Protein AF-A0A9W6ANC0-F1 (afdb_monomer_lite)

Structure (mmCIF, N/CA/C/O backbone):
data_AF-A0A9W6ANC0-F1
#
_entry.id   AF-A0A9W6ANC0-F1
#
loop_
_atom_site.group_PDB
_atom_site.id
_atom_site.type_symbol
_atom_site.label_atom_id
_atom_site.label_alt_id
_atom_site.label_comp_id
_atom_site.label_asym_id
_atom_site.label_entity_id
_atom_site.label_seq_id
_atom_site.pdbx_PDB_ins_code
_atom_site.Cartn_x
_atom_site.Cartn_y
_atom_site.Cartn_z
_atom_site.occupancy
_atom_site.B_iso_or_equiv
_atom_site.auth_seq_id
_atom_site.auth_comp_id
_atom_site.auth_asym_id
_atom_site.auth_atom_id
_atom_site.pdbx_PDB_model_num
ATOM 1 N N . MET A 1 1 ? -27.036 -16.916 12.309 1.00 32.25 1 MET A N 1
ATOM 2 C CA . MET A 1 1 ? -25.841 -16.227 12.838 1.00 32.25 1 MET A CA 1
ATOM 3 C C . MET A 1 1 ? -24.674 -17.161 12.566 1.00 32.25 1 MET A C 1
ATOM 5 O O . MET A 1 1 ? -24.654 -18.237 13.145 1.00 32.25 1 MET A O 1
ATOM 9 N N . VAL A 1 2 ? -23.830 -16.853 11.577 1.00 29.80 2 VAL A N 1
ATOM 10 C CA . VAL A 1 2 ? -22.700 -17.724 11.203 1.00 29.80 2 VAL A CA 1
ATOM 11 C C . VAL A 1 2 ? -21.634 -17.578 12.280 1.00 29.80 2 VAL A C 1
ATOM 13 O O . VAL A 1 2 ? -21.187 -16.463 12.547 1.00 29.80 2 VAL A O 1
ATOM 16 N N . LYS A 1 3 ? -21.266 -18.684 12.923 1.00 27.50 3 LYS A N 1
ATOM 17 C CA . LYS A 1 3 ? -20.155 -18.717 13.867 1.00 27.50 3 LYS A CA 1
ATOM 18 C C . LYS A 1 3 ? -18.876 -18.726 13.033 1.00 27.50 3 LYS A C 1
ATOM 20 O O . LYS A 1 3 ? -18.661 -19.631 12.233 1.00 27.50 3 LYS A O 1
ATOM 25 N N . MET A 1 4 ? -18.089 -17.661 13.131 1.00 33.47 4 MET A N 1
ATOM 26 C CA . MET A 1 4 ? -16.800 -17.579 12.450 1.00 33.47 4 MET A CA 1
ATOM 27 C C . MET A 1 4 ? -15.709 -17.952 13.438 1.00 33.47 4 MET A C 1
ATOM 29 O O . MET A 1 4 ? -15.716 -17.473 14.572 1.00 33.47 4 MET A O 1
ATOM 33 N N . SER A 1 5 ? -14.775 -18.787 13.000 1.00 34.38 5 SER A N 1
ATOM 34 C CA . SER A 1 5 ? -13.515 -18.993 13.705 1.00 34.38 5 SER A CA 1
ATOM 35 C C . SER A 1 5 ? -12.394 -18.484 12.808 1.00 34.38 5 SER A C 1
ATOM 37 O O . SER A 1 5 ? -12.287 -18.859 11.646 1.00 34.38 5 SER A O 1
ATOM 39 N N . SER A 1 6 ? -11.586 -17.558 13.304 1.00 38.00 6 SER A N 1
ATOM 40 C CA . SER A 1 6 ? -10.352 -17.136 12.644 1.00 38.00 6 SER A CA 1
ATOM 41 C C . SER A 1 6 ? -9.183 -17.866 13.299 1.00 38.00 6 SER A C 1
ATOM 43 O O . SER A 1 6 ? -9.157 -18.037 14.518 1.00 38.00 6 SER A O 1
ATOM 45 N N . SER A 1 7 ? -8.208 -18.306 12.504 1.00 33.94 7 SER A N 1
ATOM 46 C CA . SER A 1 7 ? -6.885 -18.650 13.024 1.00 33.94 7 SER A CA 1
ATOM 47 C C . SER A 1 7 ? -5.861 -17.721 12.413 1.00 33.94 7 SER A C 1
ATOM 49 O O . SER A 1 7 ? -5.775 -17.590 11.192 1.00 33.94 7 SER A O 1
ATOM 51 N N . ILE A 1 8 ? -5.063 -17.114 13.271 1.00 42.78 8 ILE A N 1
ATOM 52 C CA . ILE A 1 8 ? -3.932 -16.299 12.870 1.00 42.78 8 ILE A CA 1
ATOM 53 C C . ILE A 1 8 ? -2.716 -17.195 12.968 1.00 42.78 8 ILE A C 1
ATOM 55 O O . ILE A 1 8 ? -2.422 -17.714 14.045 1.00 42.78 8 ILE A O 1
ATOM 59 N N . THR A 1 9 ? -2.037 -17.425 11.850 1.00 36.94 9 THR A N 1
ATOM 60 C CA . THR A 1 9 ? -0.769 -18.146 11.895 1.00 36.94 9 THR A CA 1
ATOM 61 C C . THR A 1 9 ? 0.312 -17.147 12.262 1.00 36.94 9 THR A C 1
ATOM 63 O O . THR A 1 9 ? 0.581 -16.201 11.515 1.00 36.94 9 THR A O 1
ATOM 66 N N . THR A 1 10 ? 0.898 -17.353 13.438 1.00 35.66 10 THR A N 1
ATOM 67 C CA . THR A 1 10 ? 2.012 -16.552 13.930 1.00 35.66 10 THR A CA 1
ATOM 68 C C . THR A 1 10 ? 3.331 -17.318 13.851 1.00 35.66 10 THR A C 1
ATOM 70 O O . THR A 1 10 ? 3.327 -18.552 13.867 1.00 35.66 10 THR A O 1
ATOM 73 N N . THR A 1 11 ? 4.474 -16.627 13.823 1.00 36.41 11 THR A N 1
ATOM 74 C CA . THR A 1 11 ? 5.768 -17.263 14.145 1.00 36.41 11 THR A CA 1
ATOM 75 C C . THR A 1 11 ? 5.789 -17.790 15.581 1.00 36.41 11 THR A C 1
ATOM 77 O O . THR A 1 11 ? 4.909 -17.486 16.392 1.00 36.41 11 THR A O 1
ATOM 80 N N . LEU A 1 12 ? 6.838 -18.555 15.916 1.00 31.94 12 LEU A N 1
ATOM 81 C CA . LEU A 1 12 ? 7.199 -18.892 17.302 1.00 31.94 12 LEU A CA 1
ATOM 82 C C . LEU A 1 12 ? 7.315 -17.639 18.194 1.00 31.94 12 LEU A C 1
ATOM 84 O O . LEU A 1 12 ? 7.048 -17.727 19.390 1.00 31.94 12 LEU A O 1
ATOM 88 N N . ASP A 1 13 ? 7.612 -16.484 17.590 1.00 35.81 13 ASP A N 1
ATOM 89 C CA . ASP A 1 13 ? 7.719 -15.175 18.244 1.00 35.81 13 ASP A CA 1
ATOM 90 C C . ASP A 1 13 ? 6.396 -14.373 18.255 1.00 35.81 13 ASP A C 1
ATOM 92 O O . ASP A 1 13 ? 6.362 -13.235 18.714 1.00 35.81 13 ASP A O 1
ATOM 96 N N . LYS A 1 14 ? 5.277 -14.982 17.828 1.00 41.75 14 LYS A N 1
ATOM 97 C CA . LYS A 1 14 ? 3.912 -14.412 17.799 1.00 41.75 14 LYS A CA 1
ATOM 98 C C . LYS A 1 14 ? 3.658 -13.266 16.791 1.00 41.75 14 LYS A C 1
ATOM 100 O O . LYS A 1 14 ? 2.595 -12.642 16.864 1.00 41.75 14 LYS A O 1
ATOM 105 N N . ASP A 1 15 ? 4.534 -13.044 15.809 1.00 41.25 15 ASP A N 1
ATOM 106 C CA . ASP A 1 15 ? 4.287 -12.103 14.700 1.00 41.25 15 ASP A CA 1
ATOM 107 C C . ASP A 1 15 ? 3.283 -12.681 13.694 1.00 41.25 15 ASP A C 1
ATOM 109 O O . ASP A 1 15 ? 3.343 -13.869 13.382 1.00 41.25 15 ASP A O 1
ATOM 113 N N . VAL A 1 16 ? 2.356 -11.867 13.178 1.00 42.47 16 VAL A N 1
ATOM 114 C CA . VAL A 1 16 ? 1.289 -12.304 12.255 1.00 42.47 16 VAL A CA 1
ATOM 115 C C . VAL A 1 16 ? 1.792 -12.402 10.813 1.00 42.47 16 VAL A C 1
ATOM 117 O O . VAL A 1 16 ? 2.221 -11.398 10.255 1.00 42.47 16 VAL A O 1
ATOM 120 N N . PHE A 1 17 ? 1.649 -13.574 10.178 1.00 40.66 17 PHE A N 1
ATOM 121 C CA . PHE A 1 17 ? 1.945 -13.758 8.743 1.00 40.66 17 PHE A CA 1
ATOM 122 C C . PHE A 1 17 ? 0.690 -13.934 7.873 1.00 40.66 17 PHE A C 1
ATOM 124 O O . PHE A 1 17 ? 0.732 -13.640 6.683 1.00 40.66 17 PHE A O 1
ATOM 131 N N . ALA A 1 18 ? -0.430 -14.401 8.438 1.00 38.94 18 ALA A N 1
ATOM 132 C CA . ALA A 1 18 ? -1.691 -14.586 7.713 1.00 38.94 18 ALA A CA 1
ATOM 133 C C . ALA A 1 18 ? -2.894 -14.692 8.673 1.00 38.94 18 ALA A C 1
ATOM 135 O O . ALA A 1 18 ? -2.788 -15.364 9.705 1.00 38.94 18 ALA A O 1
ATOM 136 N N . LEU A 1 19 ? -4.054 -14.112 8.315 1.00 45.03 19 LEU A N 1
ATOM 137 C CA . LEU A 1 19 ? -5.345 -14.589 8.839 1.00 45.03 19 LEU A CA 1
ATOM 138 C C . LEU A 1 19 ? -5.885 -15.656 7.893 1.00 45.03 19 LEU A C 1
ATOM 140 O O . LEU A 1 19 ? -6.117 -15.409 6.709 1.00 45.03 19 LEU A O 1
ATOM 144 N N . VAL A 1 20 ? -6.236 -16.800 8.461 1.00 40.22 20 VAL A N 1
ATOM 145 C CA . VAL A 1 20 ? -7.110 -17.771 7.811 1.00 40.22 20 VAL A CA 1
ATOM 146 C C . VAL A 1 20 ? -8.474 -17.681 8.484 1.00 40.22 20 VAL A C 1
ATOM 148 O O . VAL A 1 20 ? -8.593 -17.874 9.696 1.00 40.22 20 VAL A O 1
ATOM 151 N N . PHE A 1 21 ? -9.514 -17.362 7.716 1.00 40.19 21 PHE A N 1
ATOM 152 C CA . PHE A 1 21 ? -10.888 -17.376 8.210 1.00 40.19 21 PHE A CA 1
ATOM 153 C C . PHE A 1 21 ? -11.521 -18.732 7.897 1.00 40.19 21 PHE A C 1
ATOM 155 O O . PHE A 1 21 ? -11.634 -19.126 6.734 1.00 40.19 21 PHE A O 1
ATOM 162 N N . TYR A 1 22 ? -11.999 -19.420 8.929 1.00 36.94 22 TYR A N 1
ATOM 163 C CA . TYR A 1 22 ? -12.843 -20.598 8.786 1.00 36.94 22 TYR A CA 1
ATOM 164 C C . TYR A 1 22 ? -14.310 -20.188 8.918 1.00 36.94 22 TYR A C 1
ATOM 166 O O . TYR A 1 22 ? -14.759 -19.624 9.922 1.00 36.94 22 TYR A O 1
ATOM 174 N N . SER A 1 23 ? -15.066 -20.474 7.864 1.00 36.84 23 SER A N 1
ATOM 175 C CA . SER A 1 23 ? -16.523 -20.461 7.882 1.00 36.84 23 SER A CA 1
ATOM 176 C C . SER A 1 23 ? -17.001 -21.867 8.245 1.00 36.84 23 SER A C 1
ATOM 178 O O . SER A 1 23 ? -16.594 -22.819 7.590 1.00 36.84 23 SER A O 1
ATOM 180 N N . GLU A 1 24 ? -17.872 -22.017 9.250 1.00 38.34 24 GLU A N 1
ATOM 181 C CA . GLU A 1 24 ? -18.538 -23.303 9.556 1.00 38.34 24 GLU A CA 1
ATOM 182 C C . GLU A 1 24 ? -19.628 -23.679 8.524 1.00 38.34 24 GLU A C 1
ATOM 184 O O . GLU A 1 24 ? -20.334 -24.670 8.689 1.00 38.34 24 GLU A O 1
ATOM 189 N N . ASP A 1 25 ? -19.799 -22.894 7.457 1.00 38.28 25 ASP A N 1
ATOM 190 C CA . ASP A 1 25 ? -20.712 -23.225 6.361 1.00 38.28 25 ASP A CA 1
ATOM 191 C C . ASP A 1 25 ? -20.114 -24.371 5.522 1.00 38.28 25 ASP A C 1
ATOM 193 O O . ASP A 1 25 ? -19.183 -24.152 4.747 1.00 38.28 25 ASP A O 1
ATOM 197 N N . GLU A 1 26 ? -20.635 -25.594 5.691 1.00 35.12 26 GLU A N 1
ATOM 198 C CA . GLU A 1 26 ? -20.117 -26.858 5.123 1.00 35.12 26 GLU A CA 1
ATOM 199 C C . GLU A 1 26 ? -19.919 -26.842 3.590 1.00 35.12 26 GLU A C 1
ATOM 201 O O . GLU A 1 26 ? -19.209 -27.685 3.044 1.00 35.12 26 GLU A O 1
ATOM 206 N N . ASN A 1 27 ? -20.500 -25.865 2.887 1.00 39.59 27 ASN A N 1
ATOM 207 C CA . ASN A 1 27 ? -20.372 -25.686 1.438 1.00 39.59 27 ASN A CA 1
ATOM 208 C C . ASN A 1 27 ? -19.276 -24.695 1.005 1.00 39.59 27 ASN A C 1
ATOM 210 O O . ASN A 1 27 ? -19.094 -24.472 -0.194 1.00 39.59 27 ASN A O 1
ATOM 214 N N . ARG A 1 28 ? -18.573 -24.049 1.940 1.00 43.25 28 ARG A N 1
ATOM 215 C CA . ARG A 1 28 ? -17.582 -23.001 1.653 1.00 43.25 28 ARG A CA 1
ATOM 216 C C . ARG A 1 28 ? -16.304 -23.299 2.425 1.00 43.25 28 ARG A C 1
ATOM 218 O O . ARG A 1 28 ? -16.233 -23.070 3.625 1.00 43.25 28 ARG A O 1
ATOM 225 N N . GLY A 1 29 ? -15.310 -23.837 1.718 1.00 31.47 29 GLY A N 1
ATOM 226 C CA . GLY A 1 29 ? -13.989 -24.141 2.271 1.00 31.47 29 GLY A CA 1
ATOM 227 C C . GLY A 1 29 ? -13.294 -22.929 2.921 1.00 31.47 29 GLY A C 1
ATOM 228 O O . GLY A 1 29 ? -13.787 -21.802 2.830 1.00 31.47 29 GLY A O 1
ATOM 229 N N . PRO A 1 30 ? -12.146 -23.145 3.586 1.00 31.81 30 PRO A N 1
ATOM 230 C CA . PRO A 1 30 ? -11.411 -22.086 4.275 1.00 31.81 30 PRO A CA 1
ATOM 231 C C . PRO A 1 30 ? -11.054 -20.945 3.315 1.00 31.81 30 PRO A C 1
ATOM 233 O O . PRO A 1 30 ? -10.560 -21.187 2.214 1.00 31.81 30 PRO A O 1
ATOM 236 N N . TYR A 1 31 ? -11.296 -19.703 3.739 1.00 37.34 31 TYR A N 1
ATOM 237 C CA . TYR A 1 31 ? -10.920 -18.514 2.978 1.00 37.34 31 TYR A CA 1
ATOM 238 C C . TYR A 1 31 ? -9.624 -17.952 3.558 1.00 37.34 31 TYR A C 1
ATOM 240 O O . TYR A 1 31 ? -9.565 -17.558 4.727 1.00 37.34 31 TYR A O 1
ATOM 248 N N . VAL A 1 32 ? -8.576 -17.930 2.741 1.00 34.09 32 VAL A N 1
ATOM 249 C CA . VAL A 1 32 ? -7.293 -17.321 3.094 1.00 34.09 32 VAL A CA 1
ATOM 250 C C . VAL A 1 32 ? -7.345 -15.873 2.631 1.00 34.09 32 VAL A C 1
ATOM 252 O O . VAL A 1 32 ? -7.469 -15.613 1.437 1.00 34.09 32 VAL A O 1
ATOM 255 N N . SER A 1 33 ? -7.289 -14.933 3.573 1.00 36.44 33 SER A N 1
ATOM 256 C CA . SER A 1 33 ? -7.099 -13.524 3.242 1.00 36.44 33 SER A CA 1
ATOM 257 C C . SER A 1 33 ? -5.659 -13.167 3.554 1.00 36.44 33 SER A C 1
ATOM 259 O O . SER A 1 33 ? -5.220 -13.295 4.697 1.00 36.44 33 SER A O 1
ATOM 261 N N . TYR A 1 34 ? -4.933 -12.695 2.547 1.00 38.66 34 TYR A N 1
ATOM 262 C CA . TYR A 1 34 ? -3.625 -12.102 2.771 1.00 38.66 34 TYR A CA 1
ATOM 263 C C . TYR A 1 34 ? -3.829 -10.817 3.570 1.00 38.66 34 TYR A C 1
ATOM 265 O O . TYR A 1 34 ? -4.625 -9.955 3.199 1.00 38.66 34 TYR A O 1
ATOM 273 N N . ILE A 1 35 ? -3.189 -10.761 4.731 1.00 42.94 35 ILE A N 1
ATOM 274 C CA . ILE A 1 35 ? -3.147 -9.581 5.579 1.00 42.94 35 ILE A CA 1
ATOM 275 C C . ILE A 1 35 ? -1.846 -8.870 5.272 1.00 42.94 35 ILE A C 1
ATOM 277 O O . ILE A 1 35 ? -0.798 -9.510 5.246 1.00 42.94 35 ILE A O 1
ATOM 281 N N . THR A 1 36 ? -1.910 -7.553 5.127 1.00 44.72 36 THR A N 1
ATOM 282 C CA . THR A 1 36 ? -0.724 -6.703 5.202 1.00 44.72 36 THR A CA 1
ATOM 283 C C . THR A 1 36 ? -0.549 -6.291 6.664 1.00 44.72 36 THR A C 1
ATOM 285 O O . THR A 1 36 ? -1.273 -5.402 7.120 1.00 44.72 36 THR A O 1
ATOM 288 N N . PRO A 1 37 ? 0.324 -6.953 7.450 1.00 45.47 37 PRO A N 1
ATOM 289 C CA . PRO A 1 37 ? 0.592 -6.506 8.805 1.00 45.47 37 PRO A CA 1
ATOM 290 C C . PRO A 1 37 ? 1.328 -5.168 8.733 1.00 45.47 37 PRO A C 1
ATOM 292 O O . PRO A 1 37 ? 2.331 -5.033 8.030 1.00 45.47 37 PRO A O 1
ATOM 295 N N . CYS A 1 38 ? 0.848 -4.177 9.476 1.00 49.75 38 CYS A N 1
ATOM 296 C CA . CYS A 1 38 ? 1.615 -2.966 9.736 1.00 49.75 38 CYS A CA 1
ATOM 297 C C . CYS A 1 38 ? 2.079 -3.014 11.187 1.00 49.75 38 CYS A C 1
ATOM 299 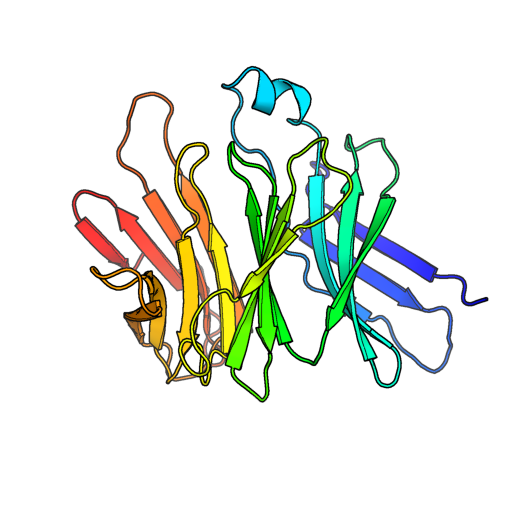O O . CYS A 1 38 ? 1.265 -2.924 12.105 1.00 49.75 38 CYS A O 1
ATOM 301 N N . THR A 1 39 ? 3.383 -3.184 11.391 1.00 44.12 39 THR A N 1
ATOM 302 C CA . THR A 1 39 ? 4.000 -3.129 12.717 1.00 44.12 39 THR A CA 1
ATOM 303 C C . THR A 1 39 ? 4.726 -1.802 12.899 1.00 44.12 39 THR A C 1
ATOM 305 O O . THR A 1 39 ? 5.376 -1.283 11.989 1.00 44.12 39 THR A O 1
ATOM 308 N N . THR A 1 40 ? 4.626 -1.234 14.098 1.00 37.62 40 THR A N 1
ATOM 309 C CA . THR A 1 40 ? 5.392 -0.059 14.520 1.00 37.62 40 THR A CA 1
ATOM 310 C C . THR A 1 40 ? 6.826 -0.474 14.826 1.00 37.62 40 THR A C 1
ATOM 312 O O . THR A 1 40 ? 7.213 -0.643 15.980 1.00 37.62 40 THR A O 1
ATOM 315 N N . ALA A 1 41 ? 7.657 -0.650 13.805 1.00 32.78 41 ALA A N 1
ATOM 316 C CA . ALA A 1 41 ? 9.082 -0.893 14.010 1.00 32.78 41 ALA A CA 1
ATOM 317 C C . ALA A 1 41 ? 9.828 0.431 14.273 1.00 32.78 41 ALA A C 1
ATOM 319 O O . ALA A 1 41 ? 10.698 0.813 13.498 1.00 32.78 41 ALA A O 1
ATOM 320 N N . ASN A 1 42 ? 9.483 1.174 15.335 1.00 32.41 42 ASN A N 1
ATOM 321 C CA . ASN A 1 42 ? 10.301 2.308 15.781 1.00 32.41 42 ASN A CA 1
ATOM 322 C C . ASN A 1 42 ? 10.141 2.632 17.276 1.00 32.41 42 ASN A C 1
ATOM 324 O O . ASN A 1 42 ? 9.151 3.197 17.715 1.00 32.41 42 ASN A O 1
ATOM 328 N N . HIS A 1 43 ? 11.189 2.356 18.054 1.00 35.06 43 HIS A N 1
ATOM 329 C CA . HIS A 1 43 ? 11.247 2.535 19.514 1.00 35.06 43 HIS A CA 1
ATOM 330 C C . HIS A 1 43 ? 11.442 3.993 20.000 1.00 35.06 43 HIS A C 1
ATOM 332 O O . HIS A 1 43 ? 11.777 4.194 21.164 1.00 35.06 43 HIS A O 1
ATOM 338 N N . ASN A 1 44 ? 11.326 5.011 19.135 1.00 36.38 44 ASN A N 1
ATOM 339 C CA . ASN A 1 44 ? 11.992 6.308 19.362 1.00 36.38 44 ASN A CA 1
ATOM 340 C C . ASN A 1 44 ? 11.112 7.569 19.222 1.00 36.38 44 ASN A C 1
ATOM 342 O O . ASN A 1 44 ? 11.648 8.663 19.054 1.00 36.38 44 ASN A O 1
ATOM 346 N N . SER A 1 45 ? 9.787 7.468 19.324 1.00 39.09 45 SER A N 1
ATOM 347 C CA . SER A 1 45 ? 8.952 8.650 19.600 1.00 39.09 45 SER A CA 1
ATOM 348 C C . SER A 1 45 ? 8.022 8.354 20.769 1.00 39.09 45 SER A C 1
ATOM 350 O O . SER A 1 45 ? 7.580 7.215 20.897 1.00 39.09 45 SER A O 1
ATOM 352 N N . ASP A 1 46 ? 7.729 9.349 21.611 1.00 36.97 46 ASP A N 1
ATOM 353 C CA . ASP A 1 46 ? 6.828 9.176 22.763 1.00 36.97 46 ASP A CA 1
ATOM 354 C C . ASP A 1 46 ? 5.453 8.629 22.332 1.00 36.97 46 ASP A C 1
ATOM 356 O O . ASP A 1 46 ? 4.854 7.836 23.049 1.00 36.97 46 ASP A O 1
ATOM 360 N N . VAL A 1 47 ? 5.015 8.960 21.109 1.00 38.81 47 VAL A N 1
ATOM 361 C CA . VAL A 1 47 ? 3.821 8.390 20.462 1.00 38.81 47 VAL A CA 1
ATOM 362 C C . VAL A 1 47 ? 4.051 6.931 20.042 1.00 38.81 47 VAL A C 1
ATOM 364 O O . VAL A 1 47 ? 3.240 6.069 20.348 1.00 38.81 47 VAL A O 1
ATOM 367 N N . ALA A 1 48 ? 5.175 6.602 19.397 1.00 38.75 48 ALA A N 1
ATOM 368 C CA . ALA A 1 48 ? 5.474 5.221 18.991 1.00 38.75 48 ALA A CA 1
ATOM 369 C C . ALA A 1 48 ? 5.648 4.254 20.175 1.00 38.75 48 ALA A C 1
ATOM 371 O O . ALA A 1 48 ? 5.401 3.065 20.013 1.00 38.75 48 ALA A O 1
ATOM 372 N N . LEU A 1 49 ? 6.060 4.742 21.351 1.00 42.28 49 LEU A N 1
ATOM 373 C CA . LEU A 1 49 ? 6.177 3.927 22.564 1.00 42.28 49 LEU A CA 1
ATOM 374 C C . LEU A 1 49 ? 4.812 3.500 23.123 1.00 42.28 49 LEU A C 1
ATOM 376 O O . LEU A 1 49 ? 4.708 2.395 23.648 1.00 42.28 49 LEU A O 1
ATOM 380 N N . GLU A 1 50 ? 3.776 4.335 22.999 1.00 48.56 50 GLU A N 1
ATOM 381 C CA . GLU A 1 50 ? 2.415 4.007 23.458 1.00 48.56 50 GLU A CA 1
ATOM 382 C C . GLU A 1 50 ? 1.757 2.923 22.591 1.00 48.56 50 GLU A C 1
ATOM 384 O O . GLU A 1 50 ? 0.994 2.092 23.087 1.00 48.56 50 GLU A O 1
ATOM 389 N N . TYR A 1 51 ? 2.107 2.891 21.304 1.00 51.72 51 TYR A N 1
ATOM 390 C CA . TYR A 1 51 ? 1.513 1.991 20.317 1.00 51.72 51 TYR A CA 1
ATOM 391 C C . TYR A 1 51 ? 2.430 0.839 19.894 1.00 51.72 51 TYR A C 1
ATOM 393 O O . TYR A 1 51 ? 2.104 0.118 18.958 1.00 51.72 51 TYR A O 1
ATOM 401 N N . ILE A 1 52 ? 3.559 0.635 20.581 1.00 57.78 52 ILE A N 1
ATOM 402 C CA . ILE A 1 52 ? 4.595 -0.311 20.142 1.00 57.78 52 ILE A CA 1
ATOM 403 C C . ILE A 1 52 ? 4.142 -1.776 20.126 1.00 57.78 52 ILE A C 1
ATOM 405 O O . ILE A 1 52 ? 4.650 -2.575 19.342 1.00 57.78 52 ILE A O 1
ATOM 409 N N . ASP A 1 53 ? 3.181 -2.106 20.987 1.00 64.06 53 ASP A N 1
ATOM 410 C CA . ASP A 1 53 ? 2.597 -3.442 21.104 1.00 64.06 53 ASP A CA 1
ATOM 411 C C . ASP A 1 53 ? 1.349 -3.614 20.225 1.00 64.06 53 ASP A C 1
ATOM 413 O O . ASP A 1 53 ? 0.840 -4.733 20.072 1.00 64.06 53 ASP A O 1
ATOM 417 N N . TRP A 1 54 ? 0.850 -2.518 19.646 1.00 69.56 54 TRP A N 1
ATOM 418 C CA . TRP A 1 54 ? -0.334 -2.560 18.811 1.00 69.56 54 TRP A CA 1
ATOM 419 C C . TRP A 1 54 ? -0.008 -3.162 17.455 1.00 69.56 54 TRP A C 1
ATOM 421 O O . TRP A 1 54 ? 1.072 -2.994 16.887 1.00 69.56 54 TRP A O 1
ATOM 431 N N . GLN A 1 55 ? -0.982 -3.883 16.925 1.00 74.94 55 GLN A N 1
ATOM 432 C CA . GLN A 1 55 ? -0.874 -4.521 15.628 1.00 74.94 55 GLN A CA 1
ATOM 433 C C . GLN A 1 55 ? -2.129 -4.234 14.836 1.00 74.94 55 GLN A C 1
ATOM 435 O O . GLN A 1 55 ? -3.233 -4.370 15.364 1.00 74.94 55 GLN A O 1
ATOM 440 N N . TRP A 1 56 ? -1.934 -3.895 13.565 1.00 78.31 56 TRP A N 1
ATOM 441 C CA . TRP A 1 56 ? -3.009 -3.666 12.615 1.00 78.31 56 TRP A CA 1
ATOM 442 C C . TRP A 1 56 ? -2.870 -4.571 11.409 1.00 78.31 56 TRP A C 1
ATOM 444 O O . TRP A 1 56 ? -1.770 -4.910 10.962 1.00 78.31 56 TRP A O 1
ATOM 454 N N . ALA A 1 57 ? -4.024 -4.924 10.877 1.00 76.06 57 ALA A N 1
ATOM 455 C CA . ALA A 1 57 ? -4.176 -5.750 9.709 1.00 76.06 57 ALA A CA 1
ATOM 456 C C . ALA A 1 57 ? -5.397 -5.289 8.919 1.00 76.06 57 ALA A C 1
ATOM 458 O O . ALA A 1 57 ? -6.428 -4.947 9.497 1.00 76.06 57 ALA A O 1
ATOM 459 N N . PHE A 1 58 ? -5.292 -5.315 7.595 1.00 79.31 58 PHE A N 1
ATOM 460 C CA . PHE A 1 58 ? -6.346 -4.836 6.707 1.00 79.31 58 PHE A CA 1
ATOM 461 C C . PHE A 1 58 ? -6.694 -5.904 5.688 1.00 79.31 58 PHE A C 1
ATOM 463 O O . PHE A 1 58 ? -5.809 -6.607 5.193 1.00 79.31 58 PHE A O 1
ATOM 470 N N . CYS A 1 59 ? -7.981 -6.038 5.379 1.00 74.88 59 CYS A N 1
ATOM 471 C CA . CYS A 1 59 ? -8.408 -6.900 4.290 1.00 74.88 59 CYS A CA 1
ATOM 472 C C . CYS A 1 59 ? -9.697 -6.427 3.627 1.00 74.88 59 CYS A C 1
ATOM 474 O O . CYS A 1 59 ? -10.538 -5.772 4.242 1.00 74.88 59 CYS A O 1
ATOM 476 N N . VAL A 1 60 ? -9.855 -6.825 2.367 1.00 76.81 60 VAL A N 1
ATOM 477 C CA . VAL A 1 60 ? -11.103 -6.700 1.618 1.00 76.81 60 VAL A CA 1
ATOM 478 C C . VAL A 1 60 ? -11.787 -8.061 1.627 1.00 76.81 60 VAL A C 1
ATOM 480 O O . VAL A 1 60 ? -11.189 -9.075 1.258 1.00 76.81 60 VAL A O 1
ATOM 483 N N . ARG A 1 61 ? -13.043 -8.111 2.072 1.00 69.25 61 ARG A N 1
ATOM 484 C CA . ARG A 1 61 ? -13.814 -9.352 2.175 1.00 69.25 61 ARG A CA 1
ATOM 485 C C . ARG A 1 61 ? -15.069 -9.293 1.325 1.00 69.25 61 ARG A C 1
ATOM 487 O O . ARG A 1 61 ? -15.890 -8.401 1.491 1.00 69.25 61 ARG A O 1
ATOM 494 N N . THR A 1 62 ? -15.269 -10.317 0.502 1.00 63.31 62 THR A N 1
ATOM 495 C CA . THR A 1 62 ? -16.480 -10.468 -0.312 1.00 63.31 62 THR A CA 1
ATOM 496 C C . THR A 1 62 ? -17.595 -11.165 0.473 1.00 63.31 62 THR A C 1
ATOM 498 O O . THR A 1 62 ? -17.433 -12.303 0.922 1.00 63.31 62 THR A O 1
ATOM 501 N N . PHE A 1 63 ? -18.759 -10.524 0.587 1.00 54.66 63 PHE A N 1
ATOM 502 C CA . PHE A 1 63 ? -20.000 -11.135 1.062 1.00 54.66 63 PHE A CA 1
ATOM 503 C C . PHE A 1 63 ? -21.050 -11.130 -0.048 1.00 54.66 63 PHE A C 1
ATOM 505 O O . PHE A 1 63 ? -21.844 -10.202 -0.152 1.00 54.66 63 PHE A O 1
ATOM 512 N N . PHE A 1 64 ? -21.101 -12.224 -0.817 1.00 48.41 64 PHE A N 1
ATOM 513 C CA . PHE A 1 64 ? -22.140 -12.573 -1.804 1.00 48.41 64 PHE A CA 1
ATOM 514 C C . PHE A 1 64 ? -22.307 -11.617 -3.009 1.00 48.41 64 PHE A C 1
ATOM 516 O O . PHE A 1 64 ? -22.462 -12.118 -4.118 1.00 48.41 64 PHE A O 1
ATOM 523 N N . VAL A 1 65 ? -22.279 -10.294 -2.811 1.00 56.66 65 VAL A N 1
ATOM 524 C CA . VAL A 1 65 ? -22.462 -9.241 -3.830 1.00 56.66 65 VAL A CA 1
ATOM 525 C C . VAL A 1 65 ? -21.680 -7.956 -3.497 1.00 56.66 65 VAL A C 1
ATOM 527 O O . VAL A 1 65 ? -21.246 -7.275 -4.416 1.00 56.66 65 VAL A O 1
ATOM 530 N N . ASN A 1 66 ? -21.449 -7.658 -2.209 1.00 61.69 66 ASN A N 1
ATOM 531 C CA . ASN A 1 66 ? -20.702 -6.475 -1.759 1.00 61.69 66 ASN A CA 1
ATOM 532 C C . ASN A 1 66 ? -19.342 -6.892 -1.189 1.00 61.69 66 ASN A C 1
ATOM 534 O O . ASN A 1 66 ? -19.235 -7.954 -0.558 1.00 61.69 66 ASN A O 1
ATOM 538 N N . GLN A 1 67 ? -18.313 -6.067 -1.391 1.00 82.19 67 GLN A N 1
ATOM 539 C CA . GLN A 1 67 ? -17.033 -6.232 -0.711 1.00 82.19 67 GLN A CA 1
ATOM 540 C C . GLN A 1 67 ? -16.893 -5.188 0.393 1.00 82.19 67 GLN A C 1
ATOM 542 O O . GLN A 1 67 ? -17.403 -4.082 0.295 1.00 82.19 67 GLN A O 1
ATOM 547 N N . ASN A 1 68 ? -16.233 -5.563 1.478 1.00 83.56 68 ASN A N 1
ATOM 548 C CA . ASN A 1 68 ? -16.090 -4.722 2.657 1.00 83.56 68 ASN A CA 1
ATOM 549 C C . ASN A 1 68 ? -14.615 -4.624 3.023 1.00 83.56 68 ASN A C 1
ATOM 551 O O . ASN A 1 68 ? -13.943 -5.652 3.138 1.00 83.56 68 ASN A O 1
ATOM 555 N N . LEU A 1 69 ? -14.135 -3.404 3.239 1.00 87.12 69 LEU A N 1
ATOM 556 C CA . LEU A 1 69 ? -12.797 -3.133 3.744 1.00 87.12 69 LEU A CA 1
ATOM 557 C C . LEU A 1 69 ? -12.835 -3.131 5.276 1.00 87.12 69 LEU A C 1
ATOM 559 O O . LEU A 1 69 ? -13.593 -2.375 5.884 1.00 87.12 69 LEU A O 1
ATOM 563 N N . TYR A 1 70 ? -12.019 -3.976 5.899 1.00 83.00 70 TYR A N 1
ATOM 564 C CA . TYR A 1 70 ? -11.959 -4.145 7.350 1.00 83.00 70 TYR A CA 1
ATOM 565 C C . TYR A 1 70 ? -10.586 -3.788 7.916 1.00 83.00 70 TYR A C 1
ATOM 567 O O . TYR A 1 70 ? -9.554 -4.088 7.314 1.00 83.00 70 TYR A O 1
ATOM 575 N N . GLU A 1 71 ? -10.603 -3.227 9.121 1.00 86.56 71 GLU A N 1
ATOM 576 C CA . GLU A 1 71 ? -9.475 -3.153 10.046 1.00 86.56 71 GLU A CA 1
ATOM 577 C C . GLU A 1 71 ? -9.609 -4.277 11.077 1.00 86.56 71 GLU A C 1
ATOM 579 O O . GLU A 1 71 ? -10.673 -4.487 11.665 1.00 86.56 71 GLU A O 1
ATOM 584 N N . PHE A 1 72 ? -8.501 -4.955 11.332 1.00 81.19 72 PHE A N 1
ATOM 585 C CA . PHE A 1 72 ? -8.290 -5.814 12.484 1.00 81.19 72 PHE A CA 1
ATOM 586 C C . PHE A 1 72 ? -7.210 -5.163 13.327 1.00 81.19 72 PHE A C 1
ATOM 588 O O . PHE A 1 72 ? -6.156 -4.810 12.793 1.00 81.19 72 PHE A O 1
ATOM 595 N N . HIS A 1 73 ? -7.444 -5.022 14.625 1.00 82.19 73 HIS A N 1
ATOM 596 C CA . HIS A 1 73 ? -6.426 -4.491 15.518 1.00 82.19 73 HIS A CA 1
ATOM 597 C C . HIS A 1 73 ? -6.419 -5.183 16.874 1.00 82.19 73 HIS A C 1
ATOM 599 O O . HIS A 1 73 ? -7.420 -5.743 17.317 1.00 82.19 73 HIS A O 1
ATOM 605 N N . ARG A 1 74 ? -5.267 -5.141 17.537 1.00 75.44 74 ARG A N 1
ATOM 606 C CA . ARG A 1 74 ? -5.106 -5.534 18.940 1.00 75.44 74 ARG A CA 1
ATOM 607 C C . ARG A 1 74 ? -4.027 -4.686 19.589 1.00 75.44 74 ARG A C 1
ATOM 609 O O . ARG A 1 74 ? -3.114 -4.233 18.906 1.00 75.44 74 ARG A O 1
ATOM 616 N N . LYS A 1 75 ? -4.106 -4.515 20.908 1.00 75.12 75 LYS A N 1
ATOM 617 C CA . LYS A 1 75 ? -3.148 -3.694 21.669 1.00 75.12 75 LYS A CA 1
ATOM 618 C C . LYS A 1 75 ? -1.852 -4.406 22.028 1.00 75.12 75 LYS A C 1
ATOM 620 O O . LYS A 1 75 ? -0.864 -3.746 22.304 1.00 75.12 75 LYS A O 1
ATOM 625 N N . SER A 1 76 ? -1.891 -5.730 22.132 1.00 69.69 76 SER A N 1
ATOM 626 C CA . SER A 1 76 ? -0.743 -6.556 22.500 1.00 69.69 76 SER A CA 1
ATOM 627 C C . SER A 1 76 ? -0.970 -8.000 22.075 1.00 69.69 76 SER A C 1
ATOM 629 O O . SER A 1 76 ? -2.101 -8.406 21.808 1.00 69.69 76 SER A O 1
ATOM 631 N N . ASN A 1 77 ? 0.089 -8.809 22.082 1.00 66.75 77 ASN A N 1
ATOM 632 C CA . ASN A 1 77 ? 0.024 -10.230 21.728 1.00 66.75 77 ASN A CA 1
ATOM 633 C C . ASN A 1 77 ? -0.929 -11.070 22.595 1.00 66.75 77 ASN A C 1
ATOM 635 O O . ASN A 1 77 ? -1.337 -12.147 22.155 1.00 66.75 77 ASN A O 1
ATOM 639 N N . ASP A 1 78 ? -1.269 -10.589 23.790 1.00 74.38 78 ASP A N 1
ATO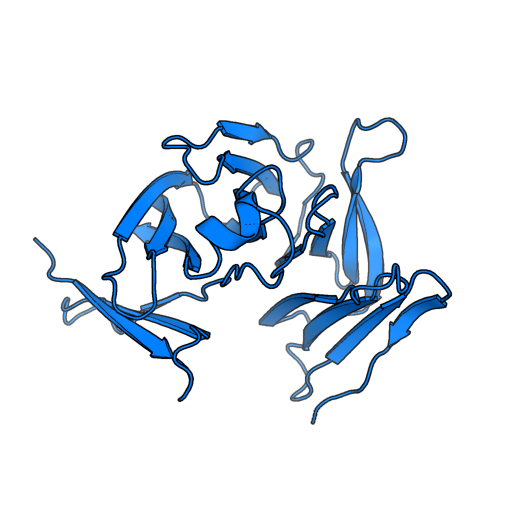M 640 C CA . ASP A 1 78 ? -2.170 -11.265 24.728 1.00 74.38 78 ASP A CA 1
ATOM 641 C C . ASP A 1 78 ? -3.588 -10.660 24.723 1.00 74.38 78 ASP A C 1
ATOM 643 O O . ASP A 1 78 ? -4.454 -11.111 25.469 1.00 74.38 78 ASP A O 1
ATOM 647 N N . SER A 1 79 ? -3.829 -9.647 23.884 1.00 73.94 79 SER A N 1
ATOM 648 C CA . SER A 1 79 ? -5.154 -9.063 23.661 1.00 73.94 79 SER A CA 1
ATOM 649 C C . SER A 1 79 ? -5.884 -9.783 22.526 1.00 73.94 79 SER A C 1
ATOM 651 O O . SER A 1 79 ? -5.263 -10.213 21.547 1.00 73.94 79 SER A O 1
ATOM 653 N N . ASP A 1 80 ? -7.210 -9.867 22.640 1.00 78.69 80 ASP A N 1
ATOM 654 C CA . ASP A 1 80 ? -8.068 -10.332 21.552 1.00 78.69 80 ASP A CA 1
ATOM 655 C C . ASP A 1 80 ? -8.007 -9.370 20.355 1.00 78.69 80 ASP A C 1
ATOM 657 O O . ASP A 1 80 ? -7.729 -8.177 20.500 1.00 78.69 80 ASP A O 1
ATOM 661 N N . TRP A 1 81 ? -8.268 -9.905 19.162 1.00 76.00 81 TRP A N 1
ATOM 662 C CA . TRP A 1 81 ? -8.414 -9.094 17.957 1.00 76.00 81 TRP A CA 1
ATOM 663 C C . TRP A 1 81 ? -9.806 -8.483 17.889 1.00 76.00 81 TRP A C 1
ATOM 665 O O . TRP A 1 81 ? -10.815 -9.188 17.944 1.00 76.00 81 TRP A O 1
ATOM 675 N N . GLU A 1 82 ? -9.842 -7.177 17.683 1.00 80.69 82 GLU A N 1
ATOM 676 C CA . GLU A 1 82 ? -11.045 -6.414 17.396 1.00 80.69 82 GLU A CA 1
ATOM 677 C C . GLU A 1 82 ? -11.175 -6.213 15.882 1.00 80.69 82 GLU A C 1
ATOM 679 O O . GLU A 1 82 ? -10.176 -6.113 15.166 1.00 80.69 82 GLU A O 1
ATOM 684 N N . ILE A 1 83 ? -12.414 -6.187 15.382 1.00 80.56 83 ILE A N 1
ATOM 685 C CA . ILE A 1 83 ? -12.726 -5.983 13.963 1.00 80.56 83 ILE A CA 1
ATOM 686 C C . ILE A 1 83 ? -13.590 -4.737 13.793 1.00 80.56 83 ILE A C 1
ATOM 688 O O . ILE A 1 83 ? -14.598 -4.568 14.483 1.00 80.56 83 ILE A O 1
ATOM 692 N N . LYS A 1 84 ? -13.228 -3.897 12.824 1.00 85.12 84 LYS A N 1
ATOM 693 C CA . LYS A 1 84 ? -13.957 -2.681 12.464 1.00 85.12 84 LYS A CA 1
ATOM 694 C C . LYS A 1 84 ? -14.174 -2.618 10.956 1.00 85.12 84 LYS A C 1
ATOM 696 O O . LYS A 1 84 ? -13.246 -2.828 10.180 1.00 85.12 84 LYS A O 1
ATOM 701 N N . LEU A 1 85 ? -15.412 -2.356 10.538 1.00 89.00 85 LEU A N 1
ATOM 702 C CA . LEU A 1 85 ? -15.719 -2.039 9.141 1.00 89.00 85 LEU A CA 1
ATOM 703 C C . LEU A 1 85 ? -15.217 -0.622 8.847 1.00 89.00 85 LEU A C 1
ATOM 705 O O . LEU A 1 85 ? -15.594 0.303 9.563 1.00 89.00 85 LEU A O 1
ATOM 709 N N . ILE A 1 86 ? -14.387 -0.470 7.816 1.00 92.56 86 ILE A N 1
ATOM 710 C CA . ILE A 1 86 ? -13.921 0.833 7.327 1.00 92.56 86 ILE A CA 1
ATOM 711 C C . ILE A 1 86 ? -14.911 1.372 6.298 1.00 92.56 86 ILE A C 1
ATOM 713 O O . ILE A 1 86 ? -15.378 2.499 6.432 1.00 92.56 86 ILE A O 1
ATOM 717 N N . ASP A 1 87 ? -15.214 0.571 5.272 1.00 92.88 87 ASP A N 1
ATOM 718 C CA . ASP A 1 87 ? -16.084 0.982 4.170 1.00 92.88 87 ASP A CA 1
ATOM 719 C C . ASP A 1 87 ? -16.654 -0.216 3.396 1.00 92.88 87 ASP A C 1
ATOM 721 O O . ASP A 1 87 ? -16.090 -1.317 3.414 1.00 92.88 87 ASP A O 1
ATOM 725 N N . GLU A 1 88 ? -17.754 0.018 2.685 1.00 91.31 88 GLU A N 1
ATOM 726 C CA . GLU A 1 88 ? -18.255 -0.869 1.636 1.00 91.31 88 GLU A CA 1
ATOM 727 C C . GLU A 1 88 ? -17.588 -0.473 0.311 1.00 91.31 88 GLU A C 1
ATOM 729 O O . GLU A 1 88 ? -17.659 0.674 -0.133 1.00 91.31 88 GLU A O 1
ATOM 734 N N . VAL A 1 89 ? -16.899 -1.421 -0.315 1.00 87.88 89 VAL A N 1
ATOM 735 C CA . VAL A 1 89 ? -16.065 -1.210 -1.501 1.00 87.88 89 VAL A CA 1
ATOM 736 C C . VAL A 1 89 ? -16.417 -2.203 -2.611 1.00 87.88 89 VAL A C 1
ATOM 738 O O . VAL A 1 89 ? -17.083 -3.218 -2.396 1.00 87.88 89 VAL A O 1
ATOM 741 N N . GLU A 1 90 ? -15.973 -1.909 -3.829 1.00 85.62 90 GLU A N 1
ATOM 742 C CA . GLU A 1 90 ? -16.053 -2.855 -4.945 1.00 85.62 90 GLU A CA 1
ATOM 743 C C . GLU A 1 90 ? -14.935 -3.913 -4.867 1.00 85.62 90 GLU A C 1
ATOM 745 O O . GLU A 1 90 ? -14.224 -4.018 -3.868 1.00 85.62 90 GLU A O 1
ATOM 750 N N . SER A 1 91 ? -14.771 -4.721 -5.921 1.00 83.38 91 SER A N 1
ATOM 751 C CA . SER A 1 91 ? -13.576 -5.562 -6.049 1.00 83.38 91 SER A CA 1
ATOM 752 C C . SER A 1 91 ? -12.333 -4.714 -6.193 1.00 83.38 91 SER A C 1
ATOM 754 O O . SER A 1 91 ? -12.325 -3.751 -6.960 1.00 83.38 91 SER A O 1
ATOM 756 N N . GLY A 1 92 ? -11.279 -5.075 -5.469 1.00 85.75 92 GLY A N 1
ATOM 757 C CA . GLY A 1 92 ? -10.046 -4.322 -5.533 1.00 85.75 92 GLY A CA 1
ATOM 758 C C . GLY A 1 92 ? -8.921 -4.851 -4.667 1.00 85.75 92 GLY A C 1
ATOM 759 O O . GLY A 1 92 ? -9.000 -5.913 -4.045 1.00 85.75 92 GLY A O 1
ATOM 760 N N . LYS A 1 93 ? -7.857 -4.055 -4.620 1.00 85.06 93 LYS A N 1
ATOM 761 C CA . LYS A 1 93 ? -6.611 -4.350 -3.906 1.00 85.06 93 LYS A CA 1
ATOM 762 C C . LYS A 1 93 ? -6.423 -3.363 -2.781 1.00 85.06 93 LYS A C 1
ATOM 764 O O . LYS A 1 93 ? -6.766 -2.193 -2.927 1.00 85.06 93 LYS A O 1
ATOM 769 N N . THR A 1 94 ? -5.842 -3.825 -1.682 1.00 86.81 94 THR A N 1
ATOM 770 C CA . THR A 1 94 ? -5.533 -2.973 -0.539 1.00 86.81 94 THR A CA 1
ATOM 771 C C . THR A 1 94 ? -4.051 -3.003 -0.211 1.00 86.81 94 THR A C 1
ATOM 773 O O . THR A 1 94 ? -3.399 -4.038 -0.305 1.00 86.81 94 THR A O 1
ATOM 776 N N . ALA A 1 95 ? -3.525 -1.850 0.176 1.00 88.00 95 ALA A N 1
ATOM 777 C CA . ALA A 1 95 ? -2.206 -1.712 0.764 1.00 88.00 95 ALA A CA 1
ATOM 778 C C . ALA A 1 95 ? -2.310 -0.808 1.983 1.00 88.00 95 ALA A C 1
ATOM 780 O O . ALA A 1 95 ? -3.191 0.044 2.056 1.00 88.00 95 ALA A O 1
ATOM 781 N N . SER A 1 96 ? -1.406 -0.965 2.935 1.00 86.69 96 SER A N 1
ATOM 782 C CA . SER A 1 96 ? -1.441 -0.184 4.163 1.00 86.69 96 SER A CA 1
ATOM 783 C C . SER A 1 96 ? -0.041 0.095 4.670 1.00 86.69 96 SER A C 1
ATOM 785 O O . SER A 1 96 ? 0.883 -0.690 4.461 1.00 86.69 96 SER A O 1
ATOM 787 N N . CYS A 1 97 ? 0.106 1.219 5.354 1.00 82.12 97 CYS A N 1
ATOM 788 C CA . CYS A 1 97 ? 1.303 1.561 6.103 1.00 82.12 97 CYS A CA 1
ATOM 789 C C . CYS A 1 97 ? 0.942 2.513 7.242 1.00 82.12 97 CYS A C 1
ATOM 791 O O . CYS A 1 97 ? -0.165 3.048 7.310 1.00 82.12 97 CYS A O 1
ATOM 793 N N . ILE A 1 98 ? 1.899 2.746 8.128 1.00 80.00 98 ILE A N 1
ATOM 794 C CA . ILE A 1 98 ? 1.722 3.609 9.290 1.00 80.00 98 ILE A CA 1
ATOM 795 C C . ILE A 1 98 ? 2.908 4.566 9.412 1.00 80.00 98 ILE A C 1
ATOM 797 O O . ILE A 1 98 ? 4.030 4.217 9.039 1.00 80.00 98 ILE A O 1
ATOM 801 N N . ASN A 1 99 ? 2.656 5.770 9.915 1.00 74.56 99 ASN A N 1
ATOM 802 C CA . ASN A 1 99 ? 3.669 6.792 10.193 1.00 74.56 99 ASN A CA 1
ATOM 803 C C . ASN A 1 99 ? 3.230 7.658 11.390 1.00 74.56 99 ASN A C 1
ATOM 805 O O . ASN A 1 99 ? 2.282 7.311 12.089 1.00 74.56 99 ASN A O 1
ATOM 809 N N . THR A 1 100 ? 3.882 8.789 11.658 1.00 72.62 100 THR A N 1
ATOM 810 C CA . THR A 1 100 ? 3.510 9.676 12.773 1.00 72.62 100 THR A CA 1
ATOM 811 C C . THR A 1 100 ? 2.117 10.275 12.669 1.00 72.62 100 THR A C 1
ATOM 813 O O . THR A 1 100 ? 1.570 10.675 13.691 1.00 72.62 100 THR A O 1
ATOM 816 N N . GLU A 1 101 ? 1.561 10.388 11.465 1.00 80.94 101 GLU A N 1
ATOM 817 C CA . GLU A 1 101 ? 0.229 10.965 11.258 1.00 80.94 101 GLU A CA 1
ATOM 818 C C . GLU A 1 101 ? -0.878 9.956 11.582 1.00 80.94 101 GLU A C 1
ATOM 820 O O . GLU A 1 101 ? -1.978 10.352 11.969 1.00 80.94 101 GLU A O 1
ATOM 825 N N . GLY A 1 102 ? -0.562 8.661 11.498 1.00 84.62 102 GLY A N 1
ATOM 826 C CA . GLY A 1 102 ? -1.476 7.587 11.838 1.00 84.62 102 G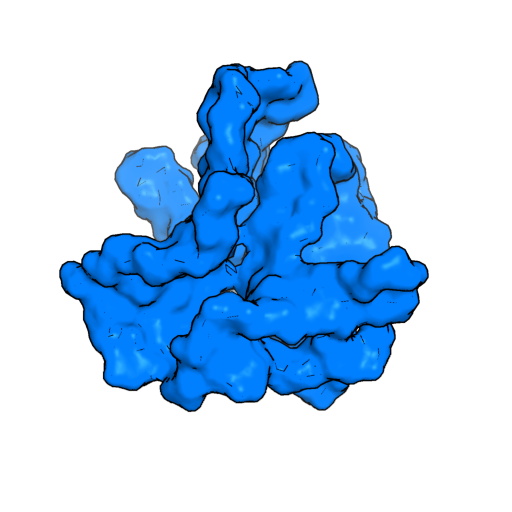LY A CA 1
ATOM 827 C C . GLY A 1 102 ? -1.382 6.404 10.888 1.00 84.62 102 GLY A C 1
ATOM 828 O O . GLY A 1 102 ? -0.305 5.985 10.453 1.00 84.62 102 GLY A O 1
ATOM 829 N N . ILE A 1 103 ? -2.556 5.862 10.595 1.00 88.19 103 ILE A N 1
ATOM 830 C CA . ILE A 1 103 ? -2.790 4.684 9.777 1.00 88.19 103 ILE A CA 1
ATOM 831 C C . ILE A 1 103 ? -3.274 5.131 8.405 1.00 88.19 103 ILE A C 1
ATOM 833 O O . ILE A 1 103 ? -4.274 5.844 8.289 1.00 88.19 103 ILE A O 1
ATOM 837 N N . HIS A 1 104 ? -2.591 4.651 7.369 1.00 90.12 104 HIS A N 1
ATOM 838 C CA . HIS A 1 104 ? -2.911 4.910 5.971 1.00 90.12 104 HIS A CA 1
ATOM 839 C C . HIS A 1 104 ? -3.306 3.599 5.301 1.00 90.12 104 HIS A C 1
ATOM 841 O O . HIS A 1 104 ? -2.530 2.640 5.298 1.00 90.12 104 HIS A O 1
ATOM 847 N N . VAL A 1 105 ? -4.504 3.558 4.723 1.00 92.38 105 VAL A N 1
ATOM 848 C CA . VAL A 1 105 ? -5.005 2.417 3.950 1.00 92.38 105 VAL A CA 1
ATOM 849 C C . VAL A 1 105 ? -5.353 2.891 2.551 1.00 92.38 105 VAL A C 1
ATOM 851 O O . VAL A 1 105 ? -6.117 3.832 2.365 1.00 92.38 105 VAL A O 1
ATOM 854 N N . TYR A 1 106 ? -4.809 2.212 1.558 1.00 92.75 106 TYR A N 1
ATOM 855 C CA . TYR A 1 106 ? -5.045 2.448 0.146 1.00 92.75 106 TYR A CA 1
ATOM 856 C C . TYR A 1 106 ? -5.937 1.345 -0.391 1.00 92.75 106 TYR A C 1
ATOM 858 O O . TYR A 1 106 ? -5.756 0.174 -0.050 1.00 92.75 106 TYR A O 1
ATOM 866 N N . PHE A 1 107 ? -6.878 1.716 -1.247 1.00 92.06 107 PHE A N 1
ATOM 867 C CA . PHE A 1 107 ? -7.729 0.780 -1.962 1.00 92.06 107 PHE A CA 1
ATOM 868 C C . PHE A 1 107 ? -7.807 1.172 -3.436 1.00 92.06 107 PHE A C 1
ATOM 870 O O . PHE A 1 107 ? -8.022 2.343 -3.746 1.00 92.06 107 PHE A O 1
ATOM 877 N N . LEU A 1 108 ? -7.628 0.203 -4.330 1.00 91.19 108 LEU A N 1
ATOM 878 C CA . LEU A 1 108 ? -7.751 0.378 -5.776 1.00 91.19 108 LEU A CA 1
ATOM 879 C C . LEU A 1 108 ? -8.828 -0.555 -6.317 1.00 91.19 108 LEU A C 1
ATOM 881 O O . LEU A 1 108 ? -8.705 -1.767 -6.158 1.00 91.19 108 LEU A O 1
ATOM 885 N N . GLU A 1 109 ? -9.832 0.005 -6.983 1.00 89.44 109 GLU A N 1
ATOM 886 C CA . GLU A 1 109 ? -10.897 -0.744 -7.659 1.00 89.44 109 GLU A CA 1
ATOM 887 C C . GLU A 1 109 ? -10.351 -1.471 -8.901 1.00 89.44 109 GLU A C 1
ATOM 889 O O . GLU A 1 109 ? -9.662 -0.869 -9.729 1.00 89.44 109 GLU A O 1
ATOM 894 N N . ASP A 1 110 ? -10.674 -2.757 -9.060 1.00 84.06 110 ASP A N 1
ATOM 895 C CA . ASP A 1 110 ? -10.147 -3.594 -10.149 1.00 84.06 110 ASP A CA 1
ATOM 896 C C . ASP A 1 110 ? -10.661 -3.169 -11.533 1.00 84.06 110 ASP A C 1
ATOM 898 O O . ASP A 1 110 ? -9.898 -3.168 -12.502 1.00 84.06 110 ASP A O 1
ATOM 902 N N . GLU A 1 111 ? -11.948 -2.824 -11.646 1.00 81.50 111 GLU A N 1
ATOM 903 C CA . GLU A 1 111 ? -12.582 -2.529 -12.940 1.00 81.50 111 GLU A CA 1
ATOM 904 C C . GLU A 1 111 ? -12.293 -1.107 -13.428 1.00 81.50 111 GLU A C 1
ATOM 906 O O . GLU A 1 111 ? -12.007 -0.885 -14.607 1.00 81.50 111 GLU A O 1
ATOM 911 N N . THR A 1 112 ? -12.373 -0.134 -12.523 1.00 83.12 112 THR A N 1
ATOM 912 C CA . THR A 1 112 ? -12.279 1.293 -12.855 1.00 83.12 112 THR A CA 1
ATOM 913 C C . THR A 1 112 ? -10.851 1.825 -12.732 1.00 83.12 112 THR A C 1
ATOM 915 O O . THR A 1 112 ? -10.502 2.813 -13.382 1.00 83.12 112 THR A O 1
ATOM 918 N N . GLY A 1 113 ? -10.015 1.194 -11.898 1.00 83.75 113 GLY A N 1
ATOM 919 C CA . GLY A 1 113 ? -8.725 1.739 -11.484 1.00 83.75 113 GLY A CA 1
ATOM 920 C C . GLY A 1 113 ? -8.845 2.998 -10.619 1.00 83.75 113 GLY A C 1
ATOM 921 O O . GLY A 1 113 ? -7.861 3.729 -10.485 1.00 83.75 113 GLY A O 1
ATOM 922 N N . ASN A 1 114 ? -10.027 3.297 -10.064 1.00 89.62 114 ASN A N 1
ATOM 923 C CA . ASN A 1 114 ? -10.182 4.387 -9.107 1.00 89.62 114 ASN A CA 1
ATOM 924 C C . ASN A 1 114 ? -9.474 4.027 -7.803 1.00 89.62 114 ASN A C 1
ATOM 926 O O . ASN A 1 114 ? -9.591 2.908 -7.301 1.00 89.62 114 ASN A O 1
ATOM 930 N N . GLY A 1 115 ? -8.760 5.001 -7.248 1.00 92.12 115 GLY A N 1
ATOM 931 C CA . GLY A 1 115 ? -8.063 4.840 -5.984 1.00 92.12 115 GLY A CA 1
ATOM 932 C C . GLY A 1 115 ? -8.670 5.671 -4.869 1.00 92.12 115 GLY A C 1
ATOM 933 O O . GLY A 1 115 ? -9.018 6.838 -5.063 1.00 92.12 115 GLY A O 1
ATOM 934 N N . TRP A 1 116 ? -8.705 5.088 -3.679 1.00 94.00 116 TRP A N 1
ATOM 935 C CA . TRP A 1 116 ? -9.135 5.716 -2.439 1.00 94.00 116 TRP A CA 1
ATOM 936 C C . TRP A 1 116 ? -8.038 5.588 -1.387 1.00 94.00 116 TRP A C 1
ATOM 938 O O . TRP A 1 116 ? -7.359 4.564 -1.304 1.00 94.00 116 TRP A O 1
ATOM 948 N N . THR A 1 117 ? -7.876 6.629 -0.578 1.00 94.50 117 THR A N 1
ATOM 949 C CA . THR A 1 117 ? -7.092 6.577 0.654 1.00 94.50 117 THR A CA 1
ATOM 950 C C . THR A 1 117 ? -8.013 6.772 1.849 1.00 94.50 117 THR A C 1
ATOM 952 O O . THR A 1 117 ? -8.941 7.583 1.815 1.00 94.50 117 THR A O 1
ATOM 955 N N . TYR A 1 118 ? -7.757 6.002 2.896 1.00 95.94 118 TYR A N 1
ATOM 956 C CA . TYR A 1 118 ? -8.419 6.071 4.184 1.00 95.94 118 TYR A CA 1
ATOM 957 C C . TYR A 1 118 ? -7.350 6.378 5.223 1.00 95.94 118 TYR A C 1
ATOM 959 O O . TYR A 1 118 ? -6.414 5.598 5.412 1.00 95.94 118 TYR A O 1
ATOM 967 N N . HIS A 1 119 ? -7.498 7.511 5.901 1.00 94.75 119 HIS A N 1
ATOM 968 C CA . HIS A 1 119 ? -6.567 7.951 6.933 1.00 94.75 119 HIS A CA 1
ATOM 969 C C . HIS A 1 119 ? -7.244 8.037 8.300 1.00 94.75 119 HIS A C 1
ATOM 971 O O . HIS A 1 119 ? -8.357 8.559 8.405 1.00 94.75 119 HIS A O 1
ATOM 977 N N . LYS A 1 120 ? -6.562 7.569 9.346 1.00 92.62 120 LYS A N 1
ATOM 978 C CA . LYS A 1 120 ? -7.025 7.637 10.739 1.00 92.62 120 LYS A CA 1
ATOM 9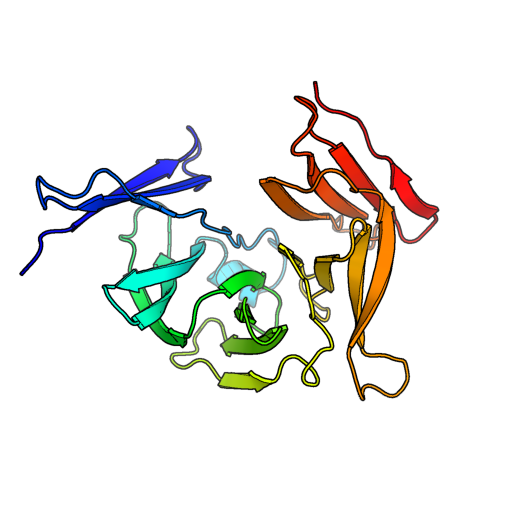79 C C . LYS A 1 120 ? -5.840 7.857 11.677 1.00 92.62 120 LYS A C 1
ATOM 981 O O . LYS A 1 120 ? -4.826 7.184 11.533 1.00 92.62 120 LYS A O 1
ATOM 986 N N . ALA A 1 121 ? -5.982 8.743 12.662 1.00 88.69 121 ALA A N 1
ATOM 987 C CA . ALA A 1 121 ? -5.028 8.832 13.772 1.00 88.69 121 ALA A CA 1
ATOM 988 C C . ALA A 1 121 ? -5.042 7.536 14.615 1.00 88.69 121 ALA A C 1
ATOM 990 O O . ALA A 1 121 ? -6.019 6.792 14.586 1.00 88.69 121 ALA A O 1
ATOM 991 N N . TYR A 1 122 ? -3.992 7.254 15.389 1.00 79.06 122 TYR A N 1
ATOM 992 C CA . TYR A 1 122 ? -3.911 6.012 16.182 1.00 79.06 122 TYR A CA 1
ATOM 993 C C . TYR A 1 122 ? -5.021 5.873 17.233 1.00 79.06 122 TYR A C 1
ATOM 995 O O . TYR A 1 122 ? -5.567 4.788 17.416 1.00 79.06 122 TYR A O 1
ATOM 1003 N N . ASP A 1 123 ? -5.370 6.978 17.885 1.00 81.19 123 ASP A N 1
ATOM 1004 C CA . ASP A 1 123 ? -6.464 7.114 18.852 1.00 81.19 123 ASP A CA 1
ATOM 1005 C C . ASP A 1 123 ? -7.786 7.550 18.200 1.00 81.19 123 ASP A C 1
ATOM 1007 O O . ASP A 1 123 ? -8.803 7.730 18.872 1.00 81.19 123 ASP A O 1
ATOM 1011 N N . GLY A 1 124 ? -7.772 7.744 16.881 1.00 84.94 124 GLY A N 1
ATOM 1012 C CA . GLY A 1 124 ? -8.940 8.115 16.111 1.00 84.94 124 GLY A CA 1
ATOM 1013 C C . GLY A 1 124 ? -9.901 6.942 15.978 1.00 84.94 124 GLY A C 1
ATOM 1014 O O . GLY A 1 124 ? -9.498 5.805 15.737 1.00 84.94 124 GLY A O 1
ATOM 1015 N N . GLU A 1 125 ? -11.195 7.238 16.062 1.00 86.50 125 GLU A N 1
ATOM 1016 C CA . GLU A 1 125 ? -12.226 6.249 15.767 1.00 86.50 125 GLU A CA 1
ATOM 1017 C C . GLU A 1 125 ? -12.475 6.153 14.258 1.00 86.50 125 GLU A C 1
ATOM 1019 O O . GLU A 1 125 ? -12.423 5.068 13.690 1.00 86.50 125 GLU A O 1
ATOM 1024 N N . GLU A 1 126 ? -12.702 7.265 13.569 1.00 93.56 126 GLU A N 1
ATOM 1025 C CA . GLU A 1 126 ? -13.226 7.235 12.200 1.00 93.56 126 GLU A CA 1
ATOM 1026 C C . GLU A 1 126 ? -12.151 7.462 11.134 1.00 93.56 126 GLU A C 1
ATOM 1028 O O . GLU A 1 126 ? -11.283 8.326 11.279 1.00 93.56 126 GLU A O 1
ATOM 1033 N N . TYR A 1 127 ? -12.248 6.725 10.024 1.00 95.44 127 TYR A N 1
ATOM 1034 C CA . TYR A 1 127 ? -11.411 6.953 8.849 1.00 95.44 127 TYR A CA 1
ATOM 1035 C C . TYR A 1 127 ? -11.930 8.129 8.026 1.00 95.44 127 TYR A C 1
ATOM 1037 O O . TYR A 1 127 ? -13.114 8.236 7.712 1.00 95.44 127 TYR A O 1
ATOM 1045 N N . THR A 1 128 ? -11.011 8.982 7.590 1.00 96.81 128 THR A N 1
ATOM 1046 C CA . THR A 1 128 ? -11.281 9.985 6.563 1.00 96.81 128 THR A CA 1
ATOM 1047 C C . THR A 1 128 ? -10.984 9.384 5.194 1.00 96.81 128 THR A C 1
ATOM 1049 O O . THR A 1 128 ? -9.830 9.071 4.904 1.00 96.81 128 THR A O 1
ATOM 1052 N N . LYS A 1 129 ? -12.017 9.232 4.357 1.00 96.44 129 LYS A N 1
ATOM 1053 C CA . LYS A 1 129 ? -11.906 8.755 2.970 1.00 96.44 129 LYS A CA 1
ATOM 1054 C C . LYS A 1 129 ? -11.668 9.920 2.011 1.00 96.44 129 LYS A C 1
ATOM 1056 O O . LYS A 1 129 ? -12.464 10.860 1.976 1.00 96.44 129 LYS A O 1
ATOM 1061 N N . THR A 1 130 ? -10.633 9.838 1.181 1.00 94.69 130 THR A N 1
ATOM 1062 C CA . THR A 1 130 ? -10.385 10.788 0.084 1.00 94.69 130 THR A CA 1
ATOM 1063 C C . THR A 1 130 ? -9.944 10.067 -1.196 1.00 94.69 130 THR A C 1
ATOM 1065 O O . THR A 1 130 ? -9.449 8.939 -1.136 1.00 94.69 130 THR A O 1
ATOM 1068 N N . PRO A 1 131 ? -10.138 10.669 -2.384 1.00 93.31 131 PRO A N 1
ATOM 1069 C CA . PRO A 1 131 ? -9.574 10.134 -3.621 1.00 93.31 131 PRO A CA 1
ATOM 1070 C C . PRO A 1 131 ? -8.044 10.066 -3.541 1.00 93.31 131 PRO A C 1
ATOM 1072 O O . PRO A 1 131 ? -7.402 11.035 -3.137 1.00 93.31 131 PRO A O 1
ATOM 1075 N N . LEU A 1 132 ? -7.459 8.938 -3.947 1.00 91.44 132 LEU A N 1
ATOM 1076 C CA . LEU A 1 132 ? -6.005 8.746 -3.977 1.00 91.44 132 LEU A CA 1
ATOM 1077 C C . LEU A 1 132 ? -5.349 9.489 -5.150 1.00 91.44 132 LEU A C 1
ATOM 1079 O O . LEU A 1 132 ? -4.215 9.931 -5.027 1.00 91.44 132 LEU A O 1
ATOM 1083 N N . GLY A 1 133 ? -6.060 9.633 -6.269 1.00 88.81 133 GLY A N 1
ATOM 1084 C CA . GLY A 1 133 ? -5.591 10.283 -7.493 1.00 88.81 133 GLY A CA 1
ATOM 1085 C C . GLY A 1 133 ? -6.751 10.583 -8.442 1.00 88.81 133 GLY A C 1
ATOM 1086 O O . GLY A 1 133 ? -7.916 10.581 -8.032 1.00 88.81 133 GLY A O 1
ATOM 1087 N N . GLN A 1 134 ? -6.447 10.844 -9.712 1.00 87.56 134 GLN A N 1
ATOM 1088 C CA . GLN A 1 134 ? -7.462 11.006 -10.753 1.00 87.56 134 GLN A CA 1
ATOM 1089 C C . GLN A 1 134 ? -7.902 9.644 -11.318 1.00 87.56 134 GLN A C 1
ATOM 1091 O O . GLN A 1 134 ? -7.129 8.681 -11.286 1.00 87.56 134 GLN A O 1
ATOM 1096 N N . PRO A 1 135 ? -9.127 9.537 -11.871 1.00 84.62 135 PRO A N 1
ATOM 1097 C CA . PRO A 1 135 ? -9.555 8.332 -12.574 1.00 84.62 135 PRO A CA 1
ATOM 1098 C C . PRO A 1 135 ? -8.558 7.939 -13.673 1.00 84.62 135 PRO A C 1
ATOM 1100 O O . PRO A 1 135 ? -8.253 8.738 -14.559 1.00 84.62 135 PRO A O 1
ATOM 1103 N N . GLY A 1 136 ? -8.064 6.701 -13.617 1.00 81.56 136 GLY A N 1
ATOM 1104 C CA . GLY A 1 136 ? -7.099 6.157 -14.576 1.00 81.56 136 GLY A CA 1
ATOM 1105 C C . GLY A 1 136 ? -5.626 6.228 -14.157 1.00 81.56 136 GLY A C 1
ATOM 1106 O O . GLY A 1 136 ? -4.823 5.517 -14.762 1.00 81.56 136 GLY A O 1
ATOM 1107 N N . ASP A 1 137 ? -5.265 6.974 -13.104 1.00 86.12 137 ASP A N 1
ATOM 1108 C CA . ASP A 1 137 ? -3.876 7.046 -12.598 1.00 86.12 137 ASP A CA 1
ATOM 1109 C C . ASP A 1 137 ? -3.322 5.661 -12.207 1.00 86.12 137 ASP A C 1
ATOM 1111 O O . ASP A 1 137 ? -2.126 5.389 -12.333 1.00 86.12 137 ASP A O 1
ATOM 1115 N N . PHE A 1 138 ? -4.212 4.759 -11.786 1.00 87.81 138 PHE A N 1
ATOM 1116 C CA . PHE A 1 138 ? -3.904 3.383 -11.392 1.00 87.81 138 PHE A CA 1
ATOM 1117 C C . PHE A 1 138 ? -4.498 2.337 -12.342 1.00 87.81 138 PHE A C 1
ATOM 1119 O O . PHE A 1 138 ? -4.687 1.176 -11.967 1.00 87.81 138 PHE A O 1
ATOM 1126 N N . ALA A 1 139 ? -4.793 2.715 -13.589 1.00 82.19 139 ALA A N 1
ATOM 1127 C CA . ALA A 1 139 ? -5.311 1.771 -14.568 1.00 82.19 139 ALA A CA 1
ATOM 1128 C C . ALA A 1 139 ? -4.369 0.561 -14.717 1.00 82.19 139 ALA A C 1
ATOM 1130 O O . ALA A 1 139 ? -3.149 0.698 -14.868 1.00 82.19 139 ALA A O 1
ATOM 1131 N N . LYS A 1 140 ? -4.961 -0.641 -14.704 1.00 85.69 140 LYS A N 1
ATOM 1132 C CA . LYS A 1 140 ? -4.263 -1.932 -14.849 1.00 85.69 140 LYS A CA 1
ATOM 1133 C C . LYS A 1 140 ? -3.240 -2.232 -13.748 1.00 85.69 140 LYS A C 1
ATOM 1135 O O . LYS A 1 140 ? -2.310 -3.011 -13.975 1.00 85.69 140 LYS A O 1
ATOM 1140 N N . VAL A 1 141 ? -3.378 -1.618 -12.575 1.00 90.06 141 VAL A N 1
ATOM 1141 C CA . VAL A 1 141 ? -2.600 -2.030 -11.408 1.00 90.06 141 VAL A CA 1
ATOM 1142 C C . VAL A 1 141 ? -3.094 -3.394 -10.931 1.00 90.06 141 VAL A C 1
ATOM 1144 O O . VAL A 1 141 ? -4.268 -3.603 -10.629 1.00 90.06 141 VAL A O 1
ATOM 1147 N N . THR A 1 142 ? -2.175 -4.347 -10.899 1.00 86.81 142 THR A N 1
ATOM 1148 C CA . THR A 1 142 ? -2.430 -5.767 -10.619 1.00 86.81 142 THR A CA 1
ATOM 1149 C C . THR A 1 142 ? -1.853 -6.217 -9.289 1.00 86.81 142 THR A C 1
ATOM 1151 O O . THR A 1 142 ? -2.276 -7.236 -8.787 1.00 86.81 142 THR A O 1
ATOM 1154 N N . GLU A 1 143 ? -0.977 -5.431 -8.674 1.00 87.75 143 GLU A N 1
ATOM 1155 C CA . GLU A 1 143 ? -0.465 -5.657 -7.322 1.00 87.75 143 GLU A CA 1
ATOM 1156 C C . GLU A 1 143 ? -0.219 -4.300 -6.672 1.00 87.75 143 GLU A C 1
ATOM 1158 O O . GLU A 1 143 ? 0.108 -3.346 -7.385 1.00 87.75 143 GLU A O 1
ATOM 1163 N N . LEU A 1 144 ? -0.370 -4.204 -5.350 1.00 89.12 144 LEU A N 1
ATOM 1164 C CA . LEU A 1 144 ? -0.222 -2.953 -4.607 1.00 89.12 144 LEU A CA 1
ATOM 1165 C C . LEU A 1 144 ? 0.450 -3.199 -3.255 1.00 89.12 144 LEU A C 1
ATOM 1167 O O . LEU A 1 144 ? 0.028 -4.068 -2.499 1.00 89.12 144 LEU A O 1
ATOM 1171 N N . CYS A 1 145 ? 1.443 -2.389 -2.910 1.00 87.56 145 CYS A N 1
ATOM 1172 C CA . CYS A 1 145 ? 1.975 -2.323 -1.554 1.00 87.56 145 CYS A CA 1
ATOM 1173 C C . CYS A 1 145 ? 2.364 -0.887 -1.193 1.00 87.56 145 CYS A C 1
ATOM 1175 O O . CYS A 1 145 ? 2.627 -0.056 -2.063 1.00 87.56 145 CYS A O 1
ATOM 1177 N N . ALA A 1 146 ? 2.386 -0.593 0.103 1.00 88.56 146 ALA A N 1
ATOM 1178 C CA . ALA A 1 146 ? 2.715 0.721 0.629 1.00 88.56 146 ALA A CA 1
ATOM 1179 C C . ALA A 1 146 ? 3.760 0.586 1.732 1.00 88.56 146 ALA A C 1
ATOM 1181 O O . ALA A 1 146 ? 3.794 -0.403 2.462 1.00 88.56 146 ALA A O 1
ATOM 1182 N N . VAL A 1 147 ? 4.610 1.595 1.858 1.00 84.94 147 VAL A N 1
ATOM 1183 C CA . VAL A 1 147 ? 5.568 1.706 2.955 1.00 84.94 147 VAL A CA 1
ATOM 1184 C C . VAL A 1 147 ? 5.725 3.171 3.317 1.00 84.94 147 VAL A C 1
ATOM 1186 O O . VAL A 1 147 ? 5.623 4.040 2.457 1.00 84.94 147 VAL A O 1
ATOM 1189 N N . SER A 1 148 ? 5.986 3.471 4.578 1.00 79.56 148 SER A N 1
ATOM 1190 C CA . SER A 1 148 ? 6.221 4.843 5.007 1.00 79.56 148 SER A CA 1
ATOM 1191 C C . SER A 1 148 ? 7.360 4.890 6.009 1.00 79.56 148 SER A C 1
ATOM 1193 O O . SER A 1 148 ? 7.530 3.971 6.814 1.00 79.56 148 SER A O 1
ATOM 1195 N N . ARG A 1 149 ? 8.157 5.961 5.946 1.00 73.62 149 ARG A N 1
ATOM 1196 C CA . ARG A 1 149 ? 9.022 6.326 7.068 1.00 73.62 149 ARG A CA 1
ATOM 1197 C C . ARG A 1 149 ? 8.152 6.911 8.164 1.00 73.62 149 ARG A C 1
ATOM 1199 O O . ARG A 1 149 ? 7.099 7.477 7.903 1.00 73.62 149 ARG A O 1
ATOM 1206 N N . TRP A 1 150 ? 8.649 6.858 9.395 1.00 68.06 150 TRP A N 1
ATOM 1207 C CA . TRP A 1 150 ? 7.893 7.385 10.523 1.00 68.06 150 TRP A CA 1
ATOM 1208 C C . TRP A 1 150 ? 7.523 8.864 10.337 1.00 68.06 150 TRP A C 1
ATOM 1210 O O . TRP A 1 150 ? 6.410 9.229 10.664 1.00 68.06 150 TRP A O 1
ATOM 1220 N N . PHE A 1 151 ? 8.390 9.691 9.746 1.00 71.31 151 PHE A N 1
ATOM 1221 C CA . PHE A 1 151 ? 8.176 11.141 9.622 1.00 71.31 151 PHE A CA 1
ATOM 1222 C C . PHE A 1 151 ? 7.968 11.630 8.179 1.00 71.31 151 PHE A C 1
ATOM 1224 O O . PHE A 1 151 ? 8.213 12.803 7.901 1.00 71.31 151 PHE A O 1
ATOM 1231 N N . ASP A 1 152 ? 7.560 10.764 7.248 1.00 73.94 152 ASP A N 1
ATOM 1232 C CA . ASP A 1 152 ? 7.412 11.148 5.838 1.00 73.94 152 ASP A CA 1
ATOM 1233 C C . ASP A 1 152 ? 6.098 10.663 5.223 1.00 73.94 152 ASP A C 1
ATOM 1235 O O . ASP A 1 152 ? 5.398 9.808 5.770 1.00 73.94 152 ASP A O 1
ATOM 1239 N N . GLU A 1 153 ? 5.781 11.213 4.047 1.00 83.38 153 GLU A N 1
ATOM 1240 C CA . GLU A 1 153 ? 4.659 10.748 3.237 1.00 83.38 153 GLU A CA 1
ATOM 1241 C C . GLU A 1 153 ? 4.868 9.267 2.851 1.00 83.38 153 GLU A C 1
ATOM 1243 O O . GLU A 1 153 ? 5.983 8.852 2.506 1.00 83.38 153 GLU A O 1
ATOM 1248 N N . PRO A 1 154 ? 3.811 8.442 2.902 1.00 88.12 154 PRO A N 1
ATOM 1249 C CA . PRO A 1 154 ? 3.841 7.093 2.359 1.00 88.12 154 PRO A CA 1
ATOM 1250 C C . PRO A 1 154 ? 4.278 7.025 0.894 1.00 88.12 154 PRO A C 1
ATOM 1252 O O . PRO A 1 154 ? 3.950 7.882 0.073 1.00 88.12 154 PRO A O 1
ATOM 1255 N N . ARG A 1 155 ? 4.967 5.939 0.554 1.00 90.19 155 ARG A N 1
ATOM 1256 C CA . ARG A 1 155 ? 5.358 5.562 -0.804 1.00 90.19 155 ARG A CA 1
ATOM 1257 C C . ARG A 1 155 ? 4.544 4.351 -1.234 1.00 90.19 155 ARG A C 1
ATOM 1259 O O . ARG A 1 155 ? 4.384 3.400 -0.467 1.00 90.19 155 ARG A O 1
ATOM 1266 N N . LEU A 1 156 ? 4.046 4.392 -2.465 1.00 93.38 156 LEU A N 1
ATOM 1267 C CA . LEU A 1 156 ? 3.144 3.390 -3.019 1.00 93.38 156 LEU A CA 1
ATOM 1268 C C . LEU A 1 156 ? 3.797 2.706 -4.220 1.00 93.38 156 LEU A C 1
ATOM 1270 O O . LEU A 1 156 ? 4.359 3.364 -5.097 1.00 93.38 156 LEU A O 1
ATOM 1274 N N . PHE A 1 157 ? 3.702 1.384 -4.278 1.00 93.44 157 PHE A N 1
ATOM 1275 C CA . PHE A 1 157 ? 4.291 0.568 -5.333 1.00 93.44 157 PHE A CA 1
ATOM 1276 C C . PHE A 1 157 ? 3.270 -0.412 -5.877 1.00 93.44 157 PHE A C 1
ATOM 1278 O O . PHE A 1 157 ? 2.375 -0.855 -5.162 1.00 93.44 157 PHE A O 1
ATOM 1285 N N . GLY A 1 158 ? 3.428 -0.789 -7.138 1.00 92.12 158 GLY A N 1
ATOM 1286 C CA . GLY A 1 158 ? 2.538 -1.767 -7.740 1.00 92.12 158 GLY A CA 1
ATOM 1287 C C . GLY A 1 158 ? 2.993 -2.263 -9.097 1.00 92.12 158 GLY A C 1
ATOM 1288 O O . GLY A 1 158 ? 3.885 -1.691 -9.727 1.00 92.12 158 GLY A O 1
ATOM 1289 N N . LEU A 1 159 ? 2.361 -3.339 -9.553 1.00 91.56 159 LEU A N 1
ATOM 1290 C CA . LEU A 1 159 ? 2.576 -3.894 -10.885 1.00 91.56 159 LEU A CA 1
ATOM 1291 C C . LEU A 1 159 ? 1.564 -3.302 -11.864 1.00 91.56 159 LEU A C 1
ATOM 1293 O O . LEU A 1 159 ? 0.362 -3.439 -11.664 1.00 91.56 159 LEU A O 1
ATOM 1297 N N . SER A 1 160 ? 2.026 -2.690 -12.951 1.00 91.25 160 SER A N 1
ATOM 1298 C CA . SER A 1 160 ? 1.153 -2.191 -14.021 1.00 91.25 160 SER A CA 1
ATOM 1299 C C . SER A 1 160 ? 1.856 -2.280 -15.375 1.00 91.25 160 SER A C 1
ATOM 1301 O O . SER A 1 160 ? 3.030 -1.929 -15.505 1.00 91.25 160 SER A O 1
ATOM 1303 N N . ASP A 1 161 ? 1.140 -2.775 -16.390 1.00 88.19 161 ASP A N 1
ATOM 1304 C CA . ASP A 1 161 ? 1.642 -2.998 -17.757 1.00 88.19 161 ASP A CA 1
ATOM 1305 C C . ASP A 1 161 ? 2.948 -3.827 -17.826 1.00 88.19 161 ASP A C 1
ATOM 1307 O O . ASP A 1 161 ? 3.803 -3.595 -18.681 1.00 88.19 161 ASP A O 1
ATOM 1311 N N . GLY A 1 162 ? 3.131 -4.791 -16.914 1.00 87.88 162 GLY A N 1
ATOM 1312 C CA . GLY A 1 162 ? 4.331 -5.638 -16.859 1.00 87.88 162 GLY A CA 1
ATOM 1313 C C . GLY A 1 162 ? 5.573 -4.949 -16.283 1.00 87.88 162 GLY A C 1
ATOM 1314 O O . GLY A 1 162 ? 6.691 -5.441 -16.466 1.00 87.88 162 GLY A O 1
ATOM 1315 N N . TYR A 1 163 ? 5.394 -3.816 -15.599 1.00 90.62 163 TYR A N 1
ATOM 1316 C CA . TYR A 1 163 ? 6.446 -3.111 -14.873 1.00 90.62 163 TYR A CA 1
ATOM 1317 C C . TYR A 1 163 ? 6.081 -2.969 -13.403 1.00 90.62 163 TYR A C 1
ATOM 1319 O O . TYR A 1 163 ? 4.968 -2.558 -13.070 1.00 90.62 163 TYR A O 1
ATOM 1327 N N . LEU A 1 164 ? 7.050 -3.247 -12.535 1.00 91.94 164 LEU A N 1
ATOM 1328 C CA . LEU A 1 164 ? 6.993 -2.803 -11.151 1.00 91.94 164 LEU A CA 1
ATOM 1329 C C . LEU A 1 164 ? 7.249 -1.295 -11.148 1.00 91.94 164 LEU A C 1
ATOM 1331 O O . LEU A 1 164 ? 8.276 -0.848 -11.667 1.00 91.94 164 LEU A O 1
ATOM 1335 N N . LYS A 1 165 ? 6.308 -0.517 -10.620 1.00 94.00 165 LYS A N 1
ATOM 1336 C CA . LYS A 1 165 ? 6.328 0.948 -10.626 1.00 94.00 165 LYS A CA 1
ATOM 1337 C C . LYS A 1 165 ? 6.261 1.490 -9.203 1.00 94.00 165 LYS A C 1
ATOM 1339 O O . LYS A 1 165 ? 5.627 0.897 -8.334 1.00 94.00 165 LYS A O 1
ATOM 1344 N N . GLU A 1 166 ? 6.875 2.648 -9.003 1.00 95.00 166 GLU A N 1
ATOM 1345 C CA . GLU A 1 166 ? 6.589 3.528 -7.873 1.00 95.00 166 GLU A CA 1
ATOM 1346 C C . GLU A 1 166 ? 5.582 4.593 -8.309 1.00 95.00 166 GLU A C 1
ATOM 1348 O O . GLU A 1 166 ? 5.789 5.253 -9.328 1.00 95.00 166 GLU A O 1
ATOM 1353 N N . PHE A 1 167 ? 4.504 4.760 -7.552 1.00 93.88 167 PHE A N 1
ATOM 1354 C CA . PHE A 1 167 ? 3.445 5.722 -7.825 1.00 93.88 167 PHE A CA 1
ATOM 1355 C C . PHE A 1 167 ? 3.648 6.969 -6.969 1.00 93.88 167 PHE A C 1
ATOM 1357 O O . PHE A 1 167 ? 3.603 6.902 -5.741 1.00 93.88 167 PHE A O 1
ATOM 1364 N N . GLN A 1 168 ? 3.873 8.108 -7.621 1.00 91.38 168 GLN A N 1
ATOM 1365 C CA . GLN A 1 168 ? 4.092 9.395 -6.962 1.00 91.38 168 GLN A CA 1
ATOM 1366 C C . GLN A 1 168 ? 3.226 10.471 -7.597 1.00 91.38 168 GLN A C 1
ATOM 1368 O O . GLN A 1 168 ? 2.950 10.432 -8.796 1.00 91.38 168 GLN A O 1
ATOM 1373 N N . TYR A 1 169 ? 2.846 11.473 -6.811 1.00 85.25 169 TYR A N 1
ATOM 1374 C CA . TYR A 1 169 ? 2.311 12.700 -7.384 1.00 85.25 169 TYR A CA 1
ATOM 1375 C C . TYR A 1 169 ? 3.329 13.325 -8.338 1.00 85.25 169 TYR A C 1
ATOM 1377 O O . TYR A 1 169 ? 4.524 13.379 -8.049 1.00 85.25 169 TYR A O 1
ATOM 1385 N N . ASN A 1 170 ? 2.845 13.834 -9.468 1.00 85.19 170 ASN A N 1
ATOM 1386 C CA . ASN A 1 170 ? 3.670 14.659 -10.340 1.00 85.19 170 ASN A CA 1
ATOM 1387 C C . ASN A 1 170 ? 4.129 15.948 -9.625 1.00 85.19 170 ASN A C 1
ATOM 1389 O O . ASN A 1 170 ? 3.606 16.317 -8.573 1.00 85.19 170 ASN A O 1
ATOM 1393 N N . GLU A 1 171 ? 5.067 16.685 -10.227 1.00 85.00 171 GLU A N 1
ATOM 1394 C CA . GLU A 1 171 ? 5.616 17.921 -9.636 1.00 85.00 171 GLU A CA 1
ATOM 1395 C C . GLU A 1 171 ? 4.535 18.963 -9.297 1.00 85.00 171 GLU A C 1
ATOM 1397 O O . GLU A 1 171 ? 4.650 19.698 -8.319 1.00 85.00 171 GLU A O 1
ATOM 1402 N N . SER A 1 172 ? 3.453 19.005 -10.080 1.00 85.81 172 SER A N 1
ATOM 1403 C CA . SER A 1 172 ? 2.315 19.904 -9.852 1.00 85.81 172 SER A CA 1
ATOM 1404 C C . SER A 1 172 ? 1.305 19.406 -8.806 1.00 85.81 172 SER A C 1
ATOM 1406 O O . SER A 1 172 ? 0.337 20.109 -8.527 1.00 85.81 172 SER A O 1
ATOM 1408 N N . ARG A 1 173 ? 1.499 18.199 -8.258 1.00 84.81 173 ARG A N 1
ATOM 1409 C CA . ARG A 1 173 ? 0.573 17.465 -7.376 1.00 84.81 173 ARG A CA 1
ATOM 1410 C C . ARG A 1 173 ? -0.865 17.386 -7.903 1.00 84.81 173 ARG A C 1
ATOM 1412 O O . ARG A 1 173 ? -1.820 17.495 -7.142 1.00 84.81 173 ARG A O 1
ATOM 1419 N N . THR A 1 174 ? -1.028 17.200 -9.214 1.00 82.38 174 THR A N 1
ATOM 1420 C CA . THR A 1 174 ? -2.353 17.150 -9.865 1.00 82.38 174 THR A CA 1
ATOM 1421 C C . THR A 1 174 ? -2.831 15.741 -10.194 1.00 82.38 174 THR A C 1
ATOM 1423 O O . THR A 1 174 ? -4.037 15.509 -10.189 1.00 82.38 174 THR A O 1
ATOM 1426 N N . HIS A 1 175 ? -1.915 14.817 -10.477 1.00 86.44 175 HIS A N 1
ATOM 1427 C CA . HIS A 1 175 ? -2.198 13.404 -10.736 1.00 86.44 175 HIS A CA 1
ATOM 1428 C C . HIS A 1 175 ? -1.003 12.547 -10.318 1.00 86.44 175 HIS A C 1
ATOM 1430 O O . HIS A 1 175 ? 0.100 13.069 -10.100 1.00 86.44 175 HIS A O 1
ATOM 1436 N N . ILE A 1 176 ? -1.224 11.241 -10.227 1.00 90.25 176 ILE A N 1
ATOM 1437 C CA . ILE A 1 176 ? -0.213 10.252 -9.872 1.00 90.25 176 ILE A CA 1
ATOM 1438 C C . ILE A 1 176 ? 0.408 9.644 -11.132 1.00 90.25 176 ILE A C 1
ATOM 1440 O O . ILE A 1 176 ? -0.272 9.310 -12.097 1.00 90.25 176 ILE A O 1
ATOM 1444 N N . VAL A 1 177 ? 1.730 9.498 -11.118 1.00 89.75 177 VAL A N 1
ATOM 1445 C CA . VAL A 1 177 ? 2.529 8.909 -12.193 1.00 89.75 177 VAL A CA 1
ATOM 1446 C C . VAL A 1 177 ? 3.251 7.679 -11.657 1.00 89.75 177 VAL A C 1
ATOM 1448 O O . VAL A 1 177 ? 3.942 7.742 -10.641 1.00 89.75 177 VAL A O 1
ATOM 1451 N N . GLY A 1 178 ? 3.113 6.556 -12.364 1.00 91.44 178 GLY A N 1
ATOM 1452 C CA . GLY A 1 178 ? 3.872 5.338 -12.093 1.00 91.44 178 GLY A CA 1
ATOM 1453 C C . GLY A 1 178 ? 5.230 5.348 -12.798 1.00 91.44 178 GLY A C 1
ATOM 1454 O O . GLY A 1 178 ? 5.294 5.137 -14.011 1.00 91.44 178 GLY A O 1
ATOM 1455 N N . THR A 1 179 ? 6.317 5.541 -12.052 1.00 92.44 179 THR A N 1
ATOM 1456 C CA . THR A 1 179 ? 7.697 5.492 -12.563 1.00 92.44 179 THR A CA 1
ATOM 1457 C C . THR A 1 179 ? 8.209 4.047 -12.562 1.00 92.44 179 THR A C 1
ATOM 1459 O O . THR A 1 179 ? 8.260 3.434 -11.494 1.00 92.44 179 THR A O 1
ATOM 1462 N N . PRO A 1 180 ? 8.595 3.468 -13.718 1.00 93.25 180 PRO A N 1
ATOM 1463 C CA . PRO A 1 180 ? 9.099 2.097 -13.778 1.00 93.25 180 PRO A CA 1
ATOM 1464 C C . PRO A 1 180 ? 10.398 1.903 -12.983 1.00 93.25 180 PRO A C 1
ATOM 1466 O O . PRO A 1 180 ? 11.363 2.639 -13.171 1.00 93.25 180 PRO A O 1
ATOM 1469 N N . ILE A 1 181 ? 10.429 0.863 -12.150 1.00 92.19 181 ILE A N 1
ATOM 1470 C CA . ILE A 1 181 ? 11.610 0.384 -11.417 1.00 92.19 181 ILE A CA 1
ATOM 1471 C C . ILE A 1 181 ? 12.261 -0.761 -12.191 1.00 92.19 181 ILE A C 1
ATOM 1473 O O . ILE A 1 181 ? 13.463 -0.756 -12.449 1.00 92.19 181 ILE A O 1
ATOM 1477 N N . THR A 1 182 ? 11.457 -1.757 -12.570 1.00 88.38 182 THR A N 1
ATOM 1478 C CA . THR A 1 182 ? 11.915 -2.930 -13.317 1.00 88.38 182 THR A CA 1
ATOM 1479 C C . THR A 1 182 ? 10.786 -3.573 -14.119 1.00 88.38 182 THR A C 1
ATOM 1481 O O . THR A 1 182 ? 9.613 -3.229 -13.967 1.00 88.38 182 THR A O 1
ATOM 1484 N N . THR A 1 183 ? 11.136 -4.531 -14.972 1.00 86.75 183 THR A N 1
ATOM 1485 C CA . THR A 1 183 ? 10.191 -5.380 -15.700 1.00 86.75 183 THR A CA 1
ATOM 1486 C C . THR A 1 183 ? 9.789 -6.601 -14.877 1.00 86.75 183 THR A C 1
ATOM 1488 O O . THR A 1 183 ? 10.655 -7.328 -14.402 1.00 86.75 183 THR A O 1
ATOM 1491 N N . ALA A 1 184 ? 8.490 -6.880 -14.826 1.00 82.62 184 ALA A N 1
ATOM 1492 C CA . ALA A 1 184 ? 7.881 -8.099 -14.294 1.00 82.62 184 ALA A CA 1
ATOM 1493 C C . ALA A 1 184 ? 6.772 -8.543 -15.269 1.00 82.62 184 ALA A C 1
ATOM 1495 O O . ALA A 1 184 ? 5.578 -8.430 -15.003 1.00 82.62 184 ALA A O 1
ATOM 1496 N N . ARG A 1 185 ? 7.182 -8.931 -16.487 1.00 78.06 185 ARG A N 1
ATOM 1497 C CA . ARG A 1 185 ? 6.268 -9.146 -17.628 1.00 78.06 185 ARG A CA 1
ATOM 1498 C C . ARG A 1 185 ? 5.376 -10.374 -17.486 1.00 78.06 185 ARG A C 1
ATOM 1500 O O . ARG A 1 185 ? 4.344 -10.428 -18.145 1.00 78.06 185 ARG A O 1
ATOM 1507 N N . SER A 1 186 ? 5.799 -11.343 -16.687 1.00 76.25 186 SER A N 1
ATOM 1508 C CA . SER A 1 186 ? 5.063 -12.572 -16.410 1.00 76.25 186 SER A CA 1
ATOM 1509 C C . SER A 1 186 ? 3.888 -12.375 -15.456 1.00 76.25 186 SER A C 1
ATOM 1511 O O . SER A 1 186 ? 3.045 -13.258 -15.393 1.00 76.25 186 SER A O 1
ATOM 1513 N N . GLY A 1 187 ? 3.799 -11.223 -14.784 1.00 80.81 187 GLY A N 1
ATOM 1514 C CA . GLY A 1 187 ? 2.903 -11.046 -13.647 1.00 80.81 187 GLY A CA 1
ATOM 1515 C C . GLY A 1 187 ? 3.636 -11.249 -12.324 1.00 80.81 187 GLY A C 1
ATOM 1516 O O . GLY A 1 187 ? 4.824 -11.582 -12.297 1.00 80.81 187 GLY A O 1
ATOM 1517 N N . LEU A 1 188 ? 2.933 -10.976 -11.231 1.00 77.69 188 LEU A N 1
ATOM 1518 C CA . LEU A 1 188 ? 3.388 -11.187 -9.864 1.00 77.69 188 LEU A CA 1
ATOM 1519 C C . LEU A 1 188 ? 2.224 -11.792 -9.080 1.00 77.69 188 LEU A C 1
ATOM 1521 O O . LEU A 1 188 ? 1.103 -11.302 -9.196 1.00 77.69 188 LEU A O 1
ATOM 1525 N N . SER A 1 189 ? 2.518 -12.766 -8.226 1.00 74.88 189 SER A N 1
ATOM 1526 C CA . SER A 1 189 ? 1.535 -13.363 -7.309 1.00 74.88 189 SER A CA 1
ATOM 1527 C C . SER A 1 189 ? 1.560 -12.718 -5.926 1.00 74.88 189 SER A C 1
ATOM 1529 O O . SER A 1 189 ? 0.656 -12.927 -5.121 1.00 74.88 189 SER A O 1
ATOM 1531 N N . SER A 1 190 ? 2.621 -11.964 -5.625 1.00 73.38 190 SER A N 1
ATOM 1532 C CA . SER A 1 190 ? 2.763 -11.207 -4.388 1.00 73.38 190 SER A CA 1
ATOM 1533 C C . SER A 1 190 ? 3.777 -10.082 -4.564 1.00 73.38 190 SER A C 1
ATOM 1535 O O . SER A 1 190 ? 4.833 -10.259 -5.182 1.00 73.38 190 SER A O 1
ATOM 1537 N N . LEU A 1 191 ? 3.494 -8.948 -3.924 1.00 80.12 191 LEU A N 1
ATOM 1538 C CA . LEU A 1 191 ? 4.393 -7.805 -3.807 1.00 80.12 191 LEU A CA 1
ATOM 1539 C C . LEU A 1 191 ? 4.393 -7.278 -2.366 1.00 80.12 191 LEU A C 1
ATOM 1541 O O . LEU A 1 191 ? 3.346 -7.093 -1.757 1.00 80.12 191 LEU A O 1
ATOM 1545 N N . SER A 1 192 ? 5.575 -6.998 -1.826 1.00 80.94 192 SER A N 1
ATOM 1546 C CA . SER A 1 192 ? 5.755 -6.405 -0.501 1.00 80.94 192 SER A CA 1
ATOM 1547 C C . SER A 1 192 ? 6.876 -5.369 -0.516 1.00 80.94 192 SER A C 1
ATOM 1549 O O . SER A 1 192 ? 7.818 -5.459 -1.307 1.00 80.94 192 SER A O 1
ATOM 1551 N N . ALA A 1 193 ? 6.770 -4.372 0.355 1.00 76.62 193 ALA A N 1
ATOM 1552 C CA . ALA A 1 193 ? 7.770 -3.334 0.546 1.00 76.62 193 ALA A CA 1
ATOM 1553 C C . ALA A 1 193 ? 8.156 -3.251 2.023 1.00 76.62 193 ALA A C 1
ATOM 1555 O O . ALA A 1 193 ? 7.311 -3.332 2.909 1.00 76.62 193 ALA A O 1
ATOM 1556 N N . SER A 1 194 ? 9.442 -3.044 2.281 1.00 76.38 194 SER A N 1
ATOM 1557 C CA . SER A 1 194 ? 9.965 -2.740 3.611 1.00 76.38 194 SER A CA 1
ATOM 1558 C C . SER A 1 194 ? 10.893 -1.540 3.529 1.00 76.38 194 SER A C 1
ATOM 1560 O O . SER A 1 194 ? 11.549 -1.325 2.507 1.00 76.38 194 SER A O 1
ATOM 1562 N N . ILE A 1 195 ? 10.949 -0.763 4.602 1.00 73.44 195 ILE A N 1
ATOM 1563 C CA . ILE A 1 195 ? 11.853 0.371 4.727 1.00 73.44 195 ILE A CA 1
ATOM 1564 C C . ILE A 1 195 ? 12.707 0.189 5.969 1.00 73.44 195 ILE A C 1
ATOM 1566 O O . ILE A 1 195 ? 12.211 -0.131 7.047 1.00 73.44 195 ILE A O 1
ATOM 1570 N N . GLU A 1 196 ? 14.007 0.373 5.801 1.00 68.94 196 GLU A N 1
ATOM 1571 C CA . GLU A 1 196 ? 14.977 0.338 6.878 1.00 68.94 196 GLU A CA 1
ATOM 1572 C C . GLU A 1 196 ? 15.628 1.716 6.987 1.00 68.94 196 GLU A C 1
ATOM 1574 O O . GLU A 1 196 ? 16.170 2.257 6.017 1.00 68.94 196 GLU A O 1
ATOM 1579 N N . GLN A 1 197 ? 15.564 2.283 8.188 1.00 63.50 197 GLN A N 1
ATOM 1580 C CA . GLN A 1 197 ? 16.246 3.518 8.537 1.00 63.50 197 GLN A CA 1
ATOM 1581 C C . GLN A 1 197 ? 16.944 3.312 9.879 1.00 63.50 197 GLN A C 1
ATOM 1583 O O . GLN A 1 197 ? 16.304 3.171 10.919 1.00 63.50 197 GLN A O 1
ATOM 1588 N N . ASP A 1 198 ? 18.274 3.264 9.852 1.00 53.75 198 ASP A N 1
ATOM 1589 C CA . ASP A 1 198 ? 19.063 3.150 11.076 1.00 53.75 198 ASP A CA 1
ATOM 1590 C C . ASP A 1 198 ? 19.076 4.487 11.848 1.00 53.75 198 ASP A C 1
ATOM 1592 O O . ASP A 1 198 ? 19.010 5.583 11.283 1.00 53.75 198 ASP A O 1
ATOM 1596 N N . ARG A 1 199 ? 19.185 4.374 13.175 1.00 52.75 199 ARG A N 1
ATOM 1597 C CA . ARG A 1 199 ? 19.009 5.390 14.227 1.00 52.75 199 ARG A CA 1
ATOM 1598 C C . ARG A 1 199 ? 19.907 6.628 14.106 1.00 52.75 199 ARG A C 1
ATOM 1600 O O . ARG A 1 199 ? 19.795 7.531 14.930 1.00 52.75 199 ARG A O 1
ATOM 1607 N N . ARG A 1 200 ? 20.845 6.664 13.158 1.00 52.62 200 ARG A N 1
ATOM 1608 C CA . ARG A 1 200 ? 21.923 7.667 13.062 1.00 52.62 200 ARG A CA 1
ATOM 1609 C C . ARG A 1 200 ? 21.843 8.551 11.816 1.00 52.62 200 ARG A C 1
ATOM 1611 O O . ARG A 1 200 ? 22.876 9.029 11.357 1.00 52.62 200 ARG A O 1
ATOM 1618 N N . ASN A 1 201 ? 20.644 8.775 11.275 1.00 53.31 201 ASN A N 1
ATOM 1619 C CA . ASN A 1 201 ? 20.452 9.401 9.957 1.00 53.31 201 ASN A CA 1
ATOM 1620 C C . ASN A 1 201 ? 21.160 8.621 8.837 1.00 53.31 201 ASN A C 1
ATOM 1622 O O . ASN A 1 201 ? 21.653 9.208 7.874 1.00 53.31 201 ASN A O 1
ATOM 1626 N N . SER A 1 202 ? 21.236 7.295 8.979 1.00 58.47 202 SER A N 1
ATOM 1627 C CA . SER A 1 202 ? 21.719 6.432 7.906 1.00 58.47 202 SER A CA 1
ATOM 1628 C C . SER A 1 202 ? 20.774 6.559 6.703 1.00 58.47 202 SER A C 1
ATOM 1630 O O . SER A 1 202 ? 19.562 6.705 6.901 1.00 58.47 202 SER A O 1
ATOM 1632 N N . PRO A 1 203 ? 21.306 6.543 5.469 1.00 65.00 203 PRO A N 1
ATOM 1633 C CA . PRO A 1 203 ? 20.501 6.718 4.271 1.00 65.00 203 PRO A CA 1
ATOM 1634 C C . PRO A 1 203 ? 19.399 5.660 4.206 1.00 65.00 203 PRO A C 1
ATOM 1636 O O . PRO A 1 203 ? 19.633 4.479 4.467 1.00 65.00 203 PRO A O 1
ATOM 1639 N N . GLU A 1 204 ? 18.196 6.115 3.864 1.00 72.00 204 GLU A N 1
ATOM 1640 C CA . GLU A 1 204 ? 17.012 5.275 3.705 1.00 72.00 204 GLU A CA 1
ATOM 1641 C C . GLU A 1 204 ? 17.303 4.125 2.740 1.00 72.00 204 GLU A C 1
ATOM 1643 O O . GLU A 1 204 ? 17.856 4.328 1.652 1.00 72.00 204 GLU A O 1
ATOM 1648 N N . THR A 1 205 ? 16.906 2.922 3.154 1.00 79.88 205 THR A N 1
ATOM 1649 C CA . THR A 1 205 ? 16.926 1.737 2.305 1.00 79.88 205 THR A CA 1
ATOM 1650 C C . THR A 1 205 ? 15.512 1.195 2.171 1.00 79.88 205 THR A C 1
ATOM 1652 O O . THR A 1 205 ? 14.932 0.751 3.158 1.00 79.88 205 THR A O 1
ATOM 1655 N N . ILE A 1 206 ? 14.962 1.192 0.956 1.00 83.00 206 ILE A N 1
ATOM 1656 C CA . ILE A 1 206 ? 13.715 0.469 0.668 1.00 83.00 206 ILE A CA 1
ATOM 1657 C C . ILE A 1 206 ? 14.062 -0.856 0.021 1.00 83.00 206 ILE A C 1
ATOM 1659 O O . ILE A 1 206 ? 14.881 -0.902 -0.895 1.00 83.00 206 ILE A O 1
ATOM 1663 N N . ARG A 1 207 ? 13.409 -1.929 0.458 1.00 82.50 207 ARG A N 1
ATOM 1664 C CA . ARG A 1 207 ? 13.449 -3.223 -0.222 1.00 82.50 207 ARG A CA 1
ATOM 1665 C C . ARG A 1 207 ? 12.060 -3.566 -0.733 1.00 82.50 207 ARG A C 1
ATOM 1667 O O . ARG A 1 207 ? 11.136 -3.720 0.063 1.00 82.50 207 ARG A O 1
ATOM 1674 N N . LEU A 1 208 ? 11.938 -3.716 -2.046 1.00 83.62 208 LEU A N 1
ATOM 1675 C CA . LEU A 1 208 ? 10.788 -4.341 -2.688 1.00 83.62 208 LEU A CA 1
ATOM 1676 C C . LEU A 1 208 ? 11.074 -5.823 -2.848 1.00 83.62 208 LEU A C 1
ATOM 1678 O O . LEU A 1 208 ? 12.121 -6.198 -3.371 1.00 83.62 208 LEU A O 1
ATOM 1682 N N . THR A 1 209 ? 10.135 -6.642 -2.407 1.00 82.75 209 THR A N 1
ATOM 1683 C CA . THR A 1 209 ? 10.182 -8.096 -2.498 1.00 82.75 209 THR A CA 1
ATOM 1684 C C . THR A 1 209 ? 8.981 -8.562 -3.296 1.00 82.75 209 THR A C 1
ATOM 1686 O O . THR A 1 209 ? 7.862 -8.131 -3.027 1.00 82.75 209 THR A O 1
ATOM 1689 N N . TYR A 1 210 ? 9.200 -9.417 -4.285 1.00 79.88 210 TYR A N 1
ATOM 1690 C CA . TYR A 1 210 ? 8.142 -9.867 -5.181 1.00 79.88 210 TYR A CA 1
ATOM 1691 C C . TYR A 1 210 ? 8.343 -11.321 -5.589 1.00 79.88 210 TYR A C 1
ATOM 1693 O O . TYR A 1 210 ? 9.472 -11.818 -5.630 1.00 79.88 210 TYR A O 1
ATOM 1701 N N . PHE A 1 211 ? 7.236 -11.982 -5.915 1.00 80.94 211 PHE A N 1
ATOM 1702 C CA . PHE A 1 211 ? 7.231 -13.35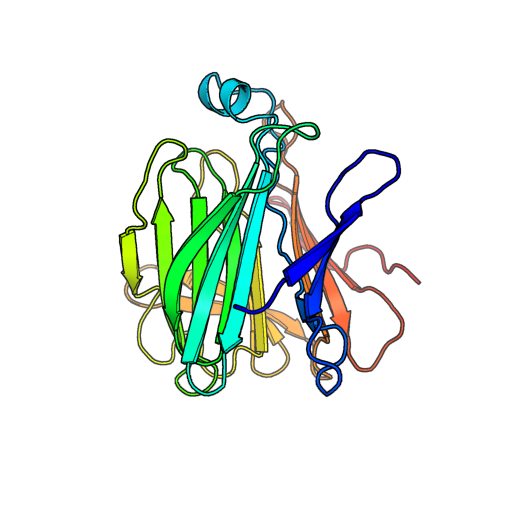1 -6.417 1.00 80.94 211 PHE A CA 1
ATOM 1703 C C . PHE A 1 211 ? 6.670 -13.372 -7.848 1.00 80.94 211 PHE A C 1
ATOM 1705 O O . PHE A 1 211 ? 5.469 -13.150 -8.025 1.00 80.94 211 PHE A O 1
ATOM 1712 N N . PRO A 1 212 ? 7.520 -13.554 -8.877 1.00 80.00 212 PRO A N 1
ATOM 1713 C CA . PRO A 1 212 ? 7.072 -13.672 -10.263 1.00 80.00 212 PRO A CA 1
ATOM 1714 C C . PRO A 1 212 ? 6.210 -14.914 -10.480 1.00 80.00 212 PRO A C 1
ATOM 1716 O O . PRO A 1 212 ? 6.497 -15.970 -9.927 1.00 80.00 212 PRO A O 1
ATOM 1719 N N . ASP A 1 213 ? 5.198 -14.817 -11.340 1.00 78.44 213 ASP A N 1
ATOM 1720 C CA . ASP A 1 213 ? 4.302 -15.953 -11.627 1.00 78.44 213 ASP A CA 1
ATOM 1721 C C . ASP A 1 213 ? 4.982 -17.097 -12.398 1.00 78.44 213 ASP A C 1
ATOM 1723 O O . ASP A 1 213 ? 4.490 -18.224 -12.421 1.00 78.44 213 ASP A O 1
ATOM 1727 N N . ASP A 1 214 ? 6.102 -16.812 -13.063 1.00 79.06 214 ASP A N 1
ATOM 1728 C CA . ASP A 1 214 ? 6.827 -17.747 -13.925 1.00 79.06 214 ASP A CA 1
ATOM 1729 C C . ASP A 1 214 ? 8.113 -18.305 -13.300 1.00 79.06 214 ASP A C 1
ATOM 1731 O O . ASP A 1 214 ? 8.859 -19.017 -13.979 1.00 79.06 214 ASP A O 1
ATOM 1735 N N . GLN A 1 215 ? 8.409 -17.969 -12.042 1.00 75.00 215 GLN A N 1
ATOM 1736 C CA . GLN A 1 215 ? 9.658 -18.340 -11.378 1.00 75.00 215 GLN A CA 1
ATOM 1737 C C . GLN A 1 215 ? 9.412 -18.781 -9.941 1.00 75.00 215 GLN A C 1
ATOM 1739 O O . GLN A 1 215 ? 8.725 -18.108 -9.186 1.00 75.00 215 GLN A O 1
ATOM 1744 N N . ASP A 1 216 ? 10.105 -19.837 -9.523 1.00 75.06 216 ASP A N 1
ATOM 1745 C CA . ASP A 1 216 ? 10.149 -20.269 -8.122 1.00 75.06 216 ASP A CA 1
ATOM 1746 C C . ASP A 1 216 ? 11.230 -19.512 -7.321 1.00 75.06 216 ASP A C 1
ATOM 1748 O O . ASP A 1 216 ? 11.893 -20.082 -6.460 1.00 75.06 216 ASP A O 1
ATOM 1752 N N . ILE A 1 217 ? 11.480 -18.238 -7.647 1.00 75.56 217 ILE A N 1
ATOM 1753 C CA . ILE A 1 217 ? 12.537 -17.422 -7.031 1.00 75.56 217 ILE A CA 1
ATOM 1754 C C . ILE A 1 217 ? 11.925 -16.125 -6.522 1.00 75.56 217 ILE A C 1
ATOM 1756 O O . ILE A 1 217 ? 11.274 -15.390 -7.264 1.00 75.56 217 ILE A O 1
ATOM 1760 N N . LEU A 1 218 ? 12.213 -15.798 -5.264 1.00 75.00 218 LEU A N 1
ATOM 1761 C CA . LEU A 1 218 ? 11.840 -14.518 -4.685 1.00 75.00 218 LEU A CA 1
ATOM 1762 C C . LEU A 1 218 ? 12.838 -13.445 -5.141 1.00 75.00 218 LEU A C 1
ATOM 1764 O O . LEU A 1 218 ? 14.042 -13.490 -4.857 1.00 75.00 218 LEU A O 1
ATOM 1768 N N . GLY A 1 219 ? 12.317 -12.478 -5.892 1.00 78.44 219 GLY A N 1
ATOM 1769 C CA . GLY A 1 219 ? 13.070 -11.346 -6.407 1.00 78.44 219 GLY A CA 1
ATOM 1770 C C . GLY A 1 219 ? 13.085 -10.193 -5.411 1.00 78.44 219 GLY A C 1
ATOM 1771 O O . GLY A 1 219 ? 12.093 -9.924 -4.732 1.00 78.44 219 GLY A O 1
ATOM 1772 N N . THR A 1 220 ? 14.203 -9.467 -5.351 1.00 83.94 220 THR A N 1
ATOM 1773 C CA . THR A 1 220 ? 14.298 -8.241 -4.552 1.00 83.94 220 THR A CA 1
ATOM 1774 C C . THR A 1 220 ? 14.866 -7.075 -5.360 1.00 83.94 220 THR A C 1
ATOM 1776 O O . THR A 1 220 ? 15.725 -7.254 -6.226 1.00 83.94 220 THR A O 1
ATOM 1779 N N . TYR A 1 221 ? 14.379 -5.865 -5.085 1.00 88.50 221 TYR A N 1
ATOM 1780 C CA . TYR A 1 221 ? 14.982 -4.601 -5.512 1.00 88.50 221 TYR A CA 1
ATOM 1781 C C . T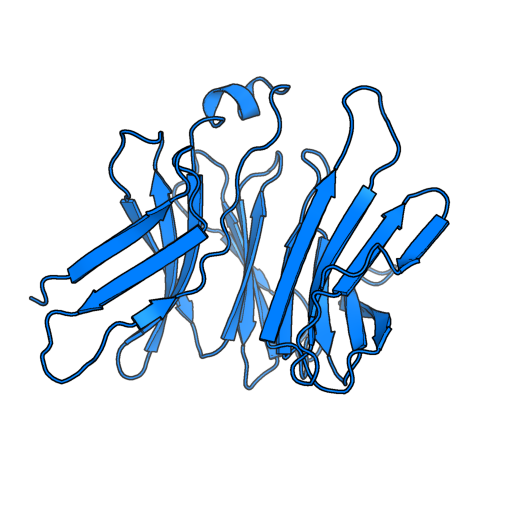YR A 1 221 ? 15.249 -3.740 -4.291 1.00 88.50 221 TYR A C 1
ATOM 1783 O O . TYR A 1 221 ? 14.399 -3.613 -3.414 1.00 88.50 221 TYR A O 1
ATOM 1791 N N . VAL A 1 222 ? 16.430 -3.138 -4.250 1.00 87.44 222 VAL A N 1
ATOM 1792 C CA . VAL A 1 222 ? 16.868 -2.287 -3.150 1.00 87.44 222 VAL A CA 1
ATOM 1793 C C . VAL A 1 222 ? 17.053 -0.877 -3.677 1.00 87.44 222 VAL A C 1
ATOM 1795 O O . VAL A 1 222 ? 17.793 -0.660 -4.635 1.00 87.44 222 VAL A O 1
ATOM 1798 N N . TRP A 1 223 ? 16.378 0.079 -3.057 1.00 89.94 223 TRP A N 1
ATOM 1799 C CA . TRP A 1 223 ? 16.628 1.495 -3.256 1.00 89.94 223 TRP A CA 1
ATOM 1800 C C . TRP A 1 223 ? 17.498 2.016 -2.129 1.00 89.94 223 TRP A C 1
ATOM 1802 O O . TRP A 1 223 ? 17.206 1.755 -0.963 1.00 89.94 223 TRP A O 1
ATOM 1812 N N . THR A 1 224 ? 18.516 2.798 -2.468 1.00 86.00 224 THR A N 1
ATOM 1813 C CA . THR A 1 224 ? 19.229 3.630 -1.496 1.00 86.00 224 THR A CA 1
ATOM 1814 C C . THR A 1 224 ? 19.314 5.057 -2.008 1.00 86.00 224 THR A C 1
ATOM 1816 O O . THR A 1 224 ? 19.351 5.289 -3.219 1.00 86.00 224 THR A O 1
ATOM 1819 N N . GLN A 1 225 ? 19.428 6.022 -1.098 1.00 81.19 225 GLN A N 1
ATOM 1820 C CA . GLN A 1 225 ? 19.603 7.427 -1.477 1.00 81.19 225 GLN A CA 1
ATOM 1821 C C . GLN A 1 225 ? 20.837 7.659 -2.370 1.00 81.19 225 GLN A C 1
ATOM 1823 O O . GLN A 1 225 ? 20.823 8.538 -3.228 1.00 81.19 225 GLN A O 1
ATOM 1828 N N . ALA A 1 226 ? 21.906 6.881 -2.172 1.00 84.56 226 ALA A N 1
ATOM 1829 C CA . ALA A 1 226 ? 23.154 7.034 -2.915 1.00 84.56 226 ALA A CA 1
ATOM 1830 C C . ALA A 1 226 ? 23.095 6.431 -4.325 1.00 84.56 226 ALA A C 1
ATOM 1832 O O . ALA A 1 226 ? 23.772 6.917 -5.229 1.00 84.56 226 ALA A O 1
ATOM 1833 N N . GLU A 1 227 ? 22.325 5.359 -4.511 1.00 86.56 227 GLU A N 1
ATOM 1834 C CA . GLU A 1 227 ? 22.433 4.522 -5.707 1.00 86.56 227 GLU A CA 1
ATOM 1835 C C . GLU A 1 227 ? 21.136 4.388 -6.509 1.00 86.56 227 GLU A C 1
ATOM 1837 O O . GLU A 1 227 ? 21.163 3.858 -7.621 1.00 86.56 227 GLU A O 1
ATOM 1842 N N . GLY A 1 228 ? 20.012 4.857 -5.968 1.00 90.44 228 GLY A N 1
ATOM 1843 C CA . GLY A 1 228 ? 18.697 4.592 -6.534 1.00 90.44 228 GLY A CA 1
ATOM 1844 C C . GLY A 1 228 ? 18.340 3.106 -6.474 1.00 90.44 228 GLY A C 1
ATOM 1845 O O . GLY A 1 228 ? 18.848 2.365 -5.630 1.00 90.44 228 GLY A O 1
ATOM 1846 N N . TRP A 1 229 ? 17.440 2.679 -7.362 1.00 92.00 229 TRP A N 1
ATOM 1847 C CA . TRP A 1 229 ? 16.976 1.295 -7.453 1.00 92.00 229 TRP A CA 1
ATOM 1848 C C . TRP A 1 229 ? 18.023 0.383 -8.097 1.00 92.00 229 TRP A C 1
ATOM 1850 O O . TRP A 1 229 ? 18.485 0.639 -9.210 1.00 92.00 229 TRP A O 1
ATOM 1860 N N . LYS A 1 230 ? 18.336 -0.731 -7.434 1.00 91.44 230 LYS A N 1
ATOM 1861 C CA . LYS A 1 230 ? 19.190 -1.801 -7.959 1.00 91.44 230 LYS A CA 1
ATOM 1862 C C . LYS A 1 230 ? 18.613 -3.183 -7.647 1.00 91.44 230 LYS A C 1
ATOM 1864 O O . LYS A 1 230 ? 17.913 -3.328 -6.644 1.00 91.44 230 LYS A O 1
ATOM 1869 N N . PRO A 1 231 ? 18.916 -4.208 -8.463 1.00 89.50 231 PRO A N 1
ATOM 1870 C CA . PRO A 1 231 ? 18.614 -5.589 -8.107 1.00 89.50 231 PRO A CA 1
ATOM 1871 C C . PRO A 1 231 ? 19.256 -5.949 -6.764 1.00 89.50 231 PRO A C 1
ATOM 1873 O O . PRO A 1 231 ? 20.442 -5.688 -6.548 1.00 89.50 231 PRO A O 1
ATOM 1876 N N . GLY A 1 232 ? 18.464 -6.520 -5.864 1.00 83.38 232 GLY A N 1
ATOM 1877 C CA . GLY A 1 232 ? 18.936 -7.075 -4.603 1.00 83.38 232 GLY A CA 1
ATOM 1878 C C . GLY A 1 232 ? 19.306 -8.558 -4.727 1.00 83.38 232 GLY A C 1
ATOM 1879 O O . GLY A 1 232 ? 19.334 -9.110 -5.832 1.00 83.38 232 GLY A O 1
ATOM 1880 N N . PRO A 1 233 ? 19.612 -9.225 -3.602 1.00 77.44 233 PRO A N 1
ATOM 1881 C CA . PRO A 1 233 ? 19.865 -10.659 -3.598 1.00 77.44 233 PRO A CA 1
ATOM 1882 C C . PRO A 1 233 ? 18.621 -11.439 -4.047 1.00 77.44 233 PRO A C 1
ATOM 1884 O O . PRO A 1 233 ? 17.503 -11.158 -3.613 1.00 77.44 233 PRO A O 1
ATOM 1887 N N . GLN A 1 234 ? 18.825 -12.439 -4.902 1.00 68.75 234 GLN A N 1
ATOM 1888 C CA . GLN A 1 234 ? 17.802 -13.440 -5.195 1.00 68.75 234 GLN A CA 1
ATOM 1889 C C . GLN A 1 234 ? 17.768 -14.466 -4.064 1.00 68.75 234 GLN A C 1
ATOM 1891 O O . GLN A 1 234 ? 18.824 -14.914 -3.608 1.00 68.75 234 GLN A O 1
ATOM 1896 N N . ILE A 1 235 ? 16.567 -14.829 -3.622 1.00 66.19 235 ILE A N 1
ATOM 1897 C CA . ILE A 1 235 ? 16.357 -15.899 -2.645 1.00 66.19 235 ILE A CA 1
ATOM 1898 C C . ILE A 1 235 ? 15.721 -17.067 -3.403 1.00 66.19 235 ILE A C 1
ATOM 1900 O O . ILE A 1 235 ? 14.637 -16.916 -3.967 1.00 66.19 235 ILE A O 1
ATOM 1904 N N . VAL A 1 236 ? 16.450 -18.186 -3.452 1.00 58.44 236 VAL A N 1
ATOM 1905 C CA . VAL A 1 236 ? 16.076 -19.453 -4.108 1.00 58.44 236 VAL A CA 1
ATOM 1906 C C . VAL A 1 236 ? 15.664 -20.462 -3.048 1.00 58.44 236 VAL A C 1
ATOM 1908 O O . VAL A 1 236 ? 16.370 -20.516 -2.014 1.00 58.44 236 VAL A O 1
#

pLDDT: mean 72.56, std 20.18, range [27.5, 96.81]

Organism: Aspergillus tubingensis (NCBI:txid5068)

Secondary structure (DSSP, 8-state):
---EEEEEEE-TT--EEEEEEEE--TTSPPEEEPPEEEE-----SHHHHHSTT-EEEEEEEEETTEEEEEEEEESSTTSPPEEEEEEEE-SEEEEEEEETTEEEEEEEETTT--EEEEEE-TT--S-EEEE-SSTTTTTTEEEEEEE--TTS--EEEEEETTEEEEEEE-TTSSSEEEEEEEE-TT-EEEEEEEEE--TTTPPPEEEEEEEETT-SSBEEEEEETTTEEEE---B-

Foldseek 3Di:
DWDKDWDFDAPVVLHGQWIWIDTPPPVDGIDTWGWDKEALPDPDDPVSVQQNQKIWTWTWDDDPAWIWIKIWMARHSPGDIDIDTQDIDADWAKEWYAAQQGIWIKTAHQPFRWIWIWDAHPPGDHTDIDTPWDTPLRPQFPAKYWYDYRPDDIWIWTDHPQFTFTWDQDPVSHGIHTHGLGGLNQDWPYKYKDWDDDPPRAWIKMKIWTHRPVDPKIWIWIATPVPGIDTDDIDD

Radius of gyration: 18.01 Å; chains: 1; bounding box: 49×47×42 Å

Sequence (236 aa):
MVKMSSSITTTLDKDVFALVFYSEDENRGPYVSYITPCTTANHNSDVALEYIDWQWAFCVRTFFVNQNLYEFHRKSNDSDWEIKLIDEVESGKTASCINTEGIHVYFLEDETGNGWTYHKAYDGEEYTKTPLGQPGDFAKVTELCAVSRWFDEPRLFGLSDGYLKEFQYNESRTHIVGTPITTARSGLSSLSASIEQDRRNSPETIRLTYFPDDQDILGTYVWTQAEGWKPGPQIV